Protein AF-A0A963SQ01-F1 (afdb_monomer_lite)

Sequence (219 aa):
MTSIHYRGTNRDKASNQQIFALCQLLWTDDRLHPAFNRVGEKGYFDMDEYIRIHNMVIEYWQATGGDIYLGDLFLSEAIVRKVAADVFPEIDCPQSVSFISKHRPLRHEDGSLMHGMPATVDEVLELIQDLRQMIGVKELCDQAQAAYEAGDREKIEEIIAKENYLAERYRRKKGYMEKMGYSEAFTVLRDLLSGEYKQELNSERLKARIEQGLQFWNY

Structure (mmCIF, N/CA/C/O backbone):
data_AF-A0A963SQ01-F1
#
_entry.id   AF-A0A963SQ01-F1
#
loop_
_atom_site.group_PDB
_atom_site.id
_atom_site.type_symbol
_atom_site.label_atom_id
_atom_site.label_alt_id
_atom_site.label_comp_id
_atom_site.label_asym_id
_atom_site.label_entity_id
_atom_site.label_seq_id
_atom_site.pdbx_PDB_ins_code
_atom_site.Cartn_x
_atom_site.Cartn_y
_atom_site.Cartn_z
_atom_site.occupancy
_atom_site.B_iso_or_equiv
_atom_site.auth_seq_id
_atom_site.auth_comp_id
_atom_site.auth_asym_id
_atom_site.auth_atom_id
_atom_site.pdbx_PDB_model_num
ATOM 1 N N . MET A 1 1 ? 30.823 -26.014 -1.280 1.00 33.91 1 MET A N 1
ATOM 2 C CA . MET A 1 1 ? 31.000 -24.549 -1.326 1.00 33.91 1 MET A CA 1
ATOM 3 C C . MET A 1 1 ? 29.690 -23.924 -0.893 1.00 33.91 1 MET A C 1
ATOM 5 O O . MET A 1 1 ? 28.731 -23.953 -1.647 1.00 33.91 1 MET A O 1
ATOM 9 N N . THR A 1 2 ? 29.609 -23.496 0.361 1.00 32.81 2 THR A N 1
ATOM 10 C CA . THR A 1 2 ? 28.445 -22.804 0.920 1.00 32.81 2 THR A CA 1
ATOM 11 C C . THR A 1 2 ? 28.380 -21.405 0.314 1.00 32.81 2 THR A C 1
ATOM 13 O O . THR A 1 2 ?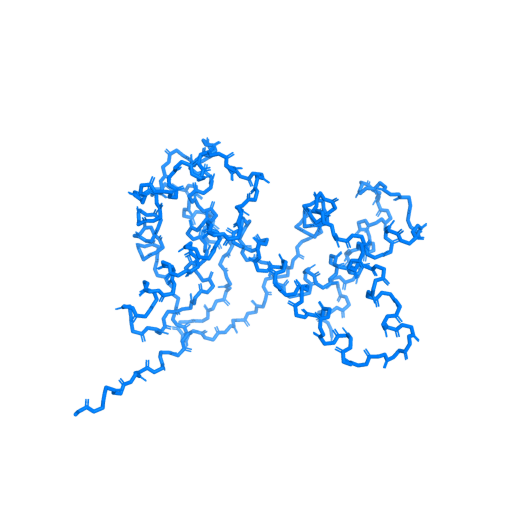 29.309 -20.617 0.482 1.00 32.81 2 THR A O 1
ATOM 16 N N . SER A 1 3 ? 27.317 -21.112 -0.438 1.00 29.67 3 SER A N 1
ATOM 17 C CA . SER A 1 3 ? 27.058 -19.770 -0.954 1.00 29.67 3 SER A CA 1
ATOM 18 C C . SER A 1 3 ? 26.866 -18.827 0.229 1.00 29.67 3 SER A C 1
ATOM 20 O O . SER A 1 3 ? 25.907 -18.966 0.988 1.00 29.67 3 SER A O 1
ATOM 22 N N . ILE A 1 4 ? 27.774 -17.872 0.397 1.00 37.03 4 ILE A N 1
ATOM 23 C CA . ILE A 1 4 ? 27.547 -16.736 1.283 1.00 37.03 4 ILE A CA 1
ATOM 24 C C . ILE A 1 4 ? 26.405 -15.942 0.641 1.00 37.03 4 ILE A C 1
ATOM 26 O O . ILE A 1 4 ? 26.610 -15.254 -0.355 1.00 37.03 4 ILE A O 1
ATOM 30 N N . HIS A 1 5 ? 25.182 -16.097 1.153 1.00 42.06 5 HIS A N 1
ATOM 31 C CA . HIS A 1 5 ? 24.093 -15.176 0.844 1.00 42.06 5 HIS A CA 1
ATOM 32 C C . HIS A 1 5 ? 24.464 -13.830 1.455 1.00 42.06 5 HIS A C 1
ATOM 34 O O . HIS A 1 5 ? 24.341 -13.630 2.665 1.00 42.06 5 HIS A O 1
ATOM 40 N N . TYR A 1 6 ? 24.985 -12.937 0.616 1.00 42.31 6 TYR A N 1
ATOM 41 C CA . TYR A 1 6 ? 25.161 -11.535 0.955 1.00 42.31 6 TYR A CA 1
ATOM 42 C C . TYR A 1 6 ? 23.785 -11.009 1.383 1.00 42.31 6 TYR A C 1
ATOM 44 O O . TYR A 1 6 ? 22.846 -10.988 0.588 1.00 42.31 6 TYR A O 1
ATOM 52 N N . ARG A 1 7 ? 23.617 -10.691 2.671 1.00 49.59 7 ARG A N 1
ATOM 53 C CA . ARG A 1 7 ? 22.417 -10.000 3.147 1.00 49.59 7 ARG A CA 1
ATOM 54 C C . ARG A 1 7 ? 22.596 -8.541 2.762 1.00 49.59 7 ARG A C 1
ATOM 56 O O . ARG A 1 7 ? 23.242 -7.801 3.499 1.00 49.59 7 ARG A O 1
ATOM 63 N N . GLY A 1 8 ? 22.087 -8.180 1.589 1.00 55.53 8 GLY A N 1
ATOM 64 C CA . GLY A 1 8 ? 22.046 -6.795 1.155 1.00 55.53 8 GLY A CA 1
ATOM 65 C C . GLY A 1 8 ? 21.359 -5.920 2.202 1.00 55.53 8 GLY A C 1
ATOM 66 O O . GLY A 1 8 ? 20.492 -6.366 2.963 1.00 55.53 8 GLY A O 1
ATOM 67 N N . THR A 1 9 ? 21.835 -4.691 2.321 1.00 58.62 9 THR A N 1
ATOM 68 C CA . THR A 1 9 ? 21.578 -3.854 3.494 1.00 58.62 9 THR A CA 1
ATOM 69 C C . THR A 1 9 ? 20.251 -3.086 3.436 1.00 58.62 9 THR A C 1
ATOM 71 O O . THR A 1 9 ? 19.899 -2.442 4.425 1.00 58.62 9 THR A O 1
ATOM 74 N N . ASN A 1 10 ? 19.467 -3.203 2.351 1.00 69.56 10 ASN A N 1
ATOM 75 C CA . ASN A 1 10 ? 18.179 -2.510 2.167 1.00 69.56 10 ASN A CA 1
ATOM 76 C C . ASN A 1 10 ? 18.291 -0.980 2.379 1.00 69.56 10 ASN A C 1
ATOM 78 O O . ASN A 1 10 ? 17.433 -0.362 3.019 1.00 69.56 10 ASN A O 1
ATOM 82 N N . ARG A 1 11 ? 19.393 -0.386 1.907 1.00 71.19 11 ARG A N 1
ATOM 83 C CA . ARG A 1 11 ? 19.788 1.011 2.143 1.00 71.19 11 ARG A CA 1
ATOM 84 C C . ARG A 1 11 ? 19.573 1.884 0.919 1.00 71.19 11 ARG A C 1
ATOM 86 O O . ARG A 1 11 ? 19.010 2.969 1.043 1.00 71.19 11 ARG A O 1
ATOM 93 N N . ASP A 1 12 ? 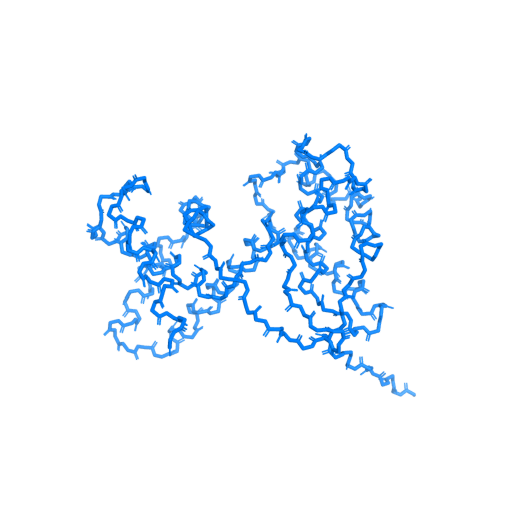20.006 1.417 -0.242 1.00 82.00 12 ASP A N 1
ATOM 94 C CA . ASP A 1 12 ? 20.209 2.273 -1.402 1.00 82.00 12 ASP A CA 1
ATOM 95 C C . ASP A 1 12 ? 18.890 2.623 -2.079 1.00 82.00 12 ASP A C 1
ATOM 97 O O . ASP A 1 12 ? 18.000 1.796 -2.258 1.00 82.00 12 ASP A O 1
ATOM 101 N N . LYS A 1 13 ? 18.750 3.874 -2.500 1.00 85.12 13 LYS A N 1
ATOM 102 C CA . LYS A 1 13 ? 17.575 4.314 -3.250 1.00 85.12 13 LYS A CA 1
ATOM 103 C C . LYS A 1 13 ? 17.508 3.580 -4.593 1.00 85.12 13 LYS A C 1
ATOM 105 O O . LYS A 1 13 ? 18.485 3.594 -5.342 1.00 85.12 13 LYS A O 1
ATOM 110 N N . ALA A 1 14 ? 16.353 3.011 -4.944 1.00 89.06 14 ALA A N 1
ATOM 111 C CA . ALA A 1 14 ? 16.189 2.426 -6.275 1.00 89.06 14 ALA A CA 1
ATOM 112 C C . ALA A 1 14 ? 16.202 3.543 -7.324 1.00 89.06 14 ALA A C 1
ATOM 114 O O . ALA A 1 14 ? 15.528 4.562 -7.152 1.00 89.06 14 ALA A O 1
ATOM 115 N N . SER A 1 15 ? 16.909 3.366 -8.438 1.00 91.44 15 SER A N 1
ATOM 116 C CA . SER A 1 15 ? 16.795 4.278 -9.576 1.00 91.44 15 SER A CA 1
ATOM 117 C C . SER A 1 15 ? 15.419 4.153 -10.238 1.00 91.44 15 SER A C 1
ATOM 119 O O . SER A 1 15 ? 14.739 3.129 -10.124 1.00 91.44 15 SER A O 1
ATOM 121 N N . ASN A 1 16 ? 14.990 5.187 -10.967 1.00 94.56 16 ASN A N 1
ATOM 122 C CA . ASN A 1 16 ? 13.735 5.104 -11.720 1.00 94.56 16 ASN A CA 1
ATOM 123 C C . ASN A 1 16 ? 13.804 3.985 -12.770 1.00 94.56 16 ASN A C 1
ATOM 125 O O . ASN A 1 16 ? 12.834 3.258 -12.943 1.00 94.56 16 ASN A O 1
ATOM 129 N N . GLN A 1 17 ? 14.967 3.777 -13.394 1.00 95.38 17 GLN A N 1
ATOM 130 C CA . GLN A 1 17 ? 15.191 2.696 -14.352 1.00 95.38 17 GLN A CA 1
ATOM 131 C C . GLN A 1 17 ? 15.006 1.316 -13.712 1.00 95.38 17 GLN A C 1
ATOM 133 O O . GLN A 1 17 ? 14.420 0.436 -14.333 1.00 95.38 17 GLN A O 1
ATOM 138 N N . GLN A 1 18 ? 15.453 1.123 -12.466 1.00 94.44 18 GLN A N 1
ATOM 139 C CA . GLN A 1 18 ? 15.237 -0.132 -11.741 1.00 94.44 18 GLN A CA 1
ATOM 140 C C . GLN A 1 18 ? 13.752 -0.366 -11.441 1.00 94.44 18 GLN A C 1
ATOM 142 O O . GLN A 1 18 ? 13.270 -1.486 -11.597 1.00 94.44 18 GLN A O 1
ATOM 147 N N . ILE A 1 19 ? 13.018 0.682 -11.058 1.00 95.62 19 ILE A N 1
ATOM 148 C CA . ILE A 1 19 ? 11.569 0.590 -10.834 1.00 95.62 19 ILE A CA 1
ATOM 149 C C . ILE A 1 19 ? 10.844 0.286 -12.152 1.00 95.62 19 ILE A C 1
ATOM 151 O O . ILE A 1 19 ? 9.988 -0.595 -12.184 1.00 95.62 19 ILE A O 1
ATOM 155 N N . PHE A 1 20 ? 11.193 0.960 -13.250 1.00 97.62 20 PHE A N 1
ATOM 156 C CA . PHE A 1 20 ? 10.570 0.743 -14.559 1.00 97.62 20 PHE A CA 1
ATOM 157 C C . PHE A 1 20 ? 10.888 -0.632 -15.145 1.00 97.62 20 PHE A C 1
ATOM 159 O O . PHE A 1 20 ? 9.997 -1.258 -15.711 1.00 97.62 20 PHE A O 1
ATOM 166 N N . ALA A 1 21 ? 12.104 -1.149 -14.958 1.00 96.75 21 ALA A N 1
ATOM 167 C CA . ALA A 1 21 ? 12.440 -2.519 -15.340 1.00 96.75 21 ALA A CA 1
ATOM 168 C C . ALA A 1 21 ? 11.543 -3.535 -14.616 1.00 96.75 21 ALA A C 1
ATOM 170 O O . ALA A 1 21 ? 10.986 -4.432 -15.246 1.00 96.75 21 ALA A O 1
ATOM 171 N N . LEU A 1 22 ? 11.325 -3.348 -13.312 1.00 96.88 22 LEU A N 1
ATOM 172 C CA . LEU A 1 22 ? 10.409 -4.183 -12.542 1.00 96.88 22 LEU A CA 1
ATOM 173 C C . LEU A 1 22 ? 8.945 -4.009 -12.981 1.00 96.88 22 LEU A C 1
ATOM 175 O O . LEU A 1 22 ? 8.221 -4.996 -13.072 1.00 96.88 22 LEU A O 1
ATOM 179 N N . CYS A 1 23 ? 8.517 -2.792 -13.336 1.00 97.75 23 CYS A N 1
ATOM 180 C CA . CYS A 1 23 ? 7.196 -2.568 -13.935 1.00 97.75 23 CYS A CA 1
ATOM 181 C C . CYS A 1 23 ? 7.026 -3.367 -15.231 1.00 97.75 23 CYS A C 1
ATOM 183 O O . CYS A 1 23 ? 5.993 -3.998 -15.418 1.00 97.75 23 CYS A O 1
ATOM 185 N N . GLN A 1 24 ? 8.036 -3.374 -16.106 1.00 97.75 24 GLN A N 1
ATOM 186 C CA . GLN A 1 24 ? 7.995 -4.142 -17.352 1.00 97.75 24 GLN A CA 1
ATOM 187 C C . GLN A 1 24 ? 7.939 -5.648 -17.086 1.00 97.75 24 GLN A C 1
ATOM 189 O O . GLN A 1 24 ? 7.172 -6.348 -17.742 1.00 97.75 24 GLN A O 1
ATOM 194 N N . LEU A 1 25 ? 8.681 -6.148 -16.092 1.00 96.94 25 LEU A N 1
ATOM 195 C CA . LEU A 1 25 ? 8.602 -7.554 -15.680 1.00 96.94 25 LEU A CA 1
ATOM 196 C C . LEU A 1 25 ? 7.191 -7.927 -15.213 1.00 96.94 25 LEU A C 1
ATOM 198 O O . LEU A 1 25 ? 6.645 -8.928 -15.661 1.00 96.94 25 LEU A O 1
ATOM 202 N N . LEU A 1 26 ? 6.581 -7.109 -14.352 1.00 97.00 26 LEU A N 1
ATOM 203 C CA . LEU A 1 26 ? 5.211 -7.327 -13.876 1.00 97.00 26 LEU A CA 1
ATOM 204 C C . LEU A 1 26 ? 4.177 -7.222 -15.009 1.00 97.00 26 LEU A C 1
ATOM 206 O O . LEU A 1 26 ? 3.221 -7.993 -15.043 1.00 97.00 26 LEU A O 1
ATOM 210 N N . TRP A 1 27 ? 4.359 -6.269 -15.925 1.00 96.50 27 TRP A N 1
ATOM 211 C CA . TRP A 1 27 ? 3.414 -5.973 -17.001 1.00 96.50 27 TRP A CA 1
ATOM 212 C C . TRP A 1 27 ? 3.444 -6.983 -18.144 1.00 96.50 27 TRP A C 1
ATOM 214 O O . TRP A 1 27 ? 2.419 -7.202 -18.782 1.00 96.50 27 TRP A O 1
ATOM 224 N N . THR A 1 28 ? 4.601 -7.584 -18.413 1.00 95.88 28 THR A N 1
ATOM 225 C CA . THR A 1 28 ? 4.776 -8.585 -19.479 1.00 95.88 28 THR A CA 1
ATOM 226 C C . THR A 1 28 ? 4.575 -10.016 -18.996 1.00 95.88 28 THR A C 1
ATOM 228 O O . THR A 1 28 ? 4.652 -10.950 -19.788 1.00 95.88 28 THR A O 1
ATOM 231 N N . ASP A 1 29 ? 4.297 -10.207 -17.708 1.00 97.25 29 ASP A N 1
ATOM 232 C CA . ASP A 1 29 ? 3.998 -11.519 -17.169 1.00 97.25 29 ASP A CA 1
ATOM 233 C C . ASP A 1 29 ? 2.596 -11.997 -17.592 1.00 97.25 29 ASP A C 1
ATOM 235 O O . ASP A 1 29 ? 1.581 -11.382 -17.257 1.00 97.25 29 ASP A O 1
ATOM 239 N N . ASP A 1 30 ? 2.539 -13.151 -18.260 1.00 95.31 30 ASP A N 1
ATOM 240 C CA . ASP A 1 30 ? 1.320 -13.701 -18.867 1.00 95.31 30 ASP A CA 1
ATOM 241 C C . ASP A 1 30 ? 0.140 -13.901 -17.904 1.00 95.31 30 ASP A C 1
ATOM 243 O O . ASP A 1 30 ? -1.012 -13.852 -18.340 1.00 95.31 30 ASP A O 1
ATOM 247 N N . ARG A 1 31 ? 0.380 -14.146 -16.604 1.00 93.75 31 ARG A N 1
ATOM 248 C CA . ARG A 1 31 ? -0.729 -14.304 -15.636 1.00 93.75 31 ARG A CA 1
ATOM 249 C C . ARG A 1 31 ? -1.008 -13.038 -14.842 1.00 93.75 31 ARG A C 1
ATOM 251 O O . ARG A 1 31 ? -2.145 -12.851 -14.421 1.00 93.75 31 ARG A O 1
ATOM 258 N N . LEU A 1 32 ? -0.012 -12.177 -14.630 1.00 96.31 32 LEU A N 1
ATOM 259 C CA . LEU A 1 32 ? -0.241 -10.915 -13.929 1.00 96.31 32 LEU A CA 1
ATOM 260 C C . LEU A 1 32 ? -0.854 -9.860 -14.841 1.00 96.31 32 LEU A C 1
ATOM 262 O O . LEU A 1 32 ? -1.682 -9.091 -14.370 1.00 96.31 32 LEU A O 1
ATOM 266 N N . HIS A 1 33 ? -0.518 -9.835 -16.130 1.00 95.81 33 HIS A N 1
ATOM 267 C CA . HIS A 1 33 ? -1.054 -8.840 -17.056 1.00 95.81 33 HIS A CA 1
ATOM 268 C C . HIS A 1 33 ? -2.599 -8.825 -17.085 1.00 95.81 33 HIS A C 1
ATOM 270 O O . HIS A 1 33 ? -3.191 -7.767 -16.847 1.00 95.81 33 HIS A O 1
ATOM 276 N N . PRO A 1 34 ? -3.301 -9.970 -17.247 1.00 96.19 34 PRO A N 1
ATOM 277 C CA . PRO A 1 34 ? -4.759 -10.002 -17.128 1.00 96.19 34 PRO A CA 1
ATOM 278 C C . PRO A 1 34 ? -5.257 -9.610 -15.732 1.00 96.19 34 PRO A C 1
ATOM 280 O O . PRO A 1 34 ? -6.302 -8.971 -15.613 1.00 96.19 34 PRO A O 1
ATOM 283 N N . ALA A 1 35 ? -4.520 -9.968 -14.675 1.00 96.38 35 ALA A N 1
ATOM 284 C CA . ALA A 1 35 ? -4.873 -9.620 -13.303 1.00 96.38 35 ALA A CA 1
ATOM 285 C C . ALA A 1 35 ? -4.826 -8.102 -13.078 1.00 96.38 35 ALA A C 1
ATOM 287 O O . ALA A 1 35 ? -5.779 -7.543 -12.539 1.00 96.38 35 ALA A O 1
ATOM 288 N N . PHE A 1 36 ? -3.772 -7.422 -13.542 1.00 96.56 36 PHE A N 1
ATOM 289 C CA . PHE A 1 36 ? -3.646 -5.964 -13.488 1.00 96.56 36 PHE A CA 1
ATOM 290 C C . PHE A 1 36 ? -4.797 -5.277 -14.226 1.00 96.56 36 PHE A C 1
ATOM 292 O O . PHE A 1 36 ? -5.427 -4.393 -13.649 1.00 96.56 36 PHE A O 1
ATOM 299 N N . ASN A 1 37 ? -5.137 -5.730 -15.437 1.00 96.06 37 ASN A N 1
ATOM 300 C CA . ASN A 1 37 ? -6.275 -5.194 -16.195 1.00 96.06 37 ASN A CA 1
ATOM 301 C C . ASN A 1 37 ? -7.621 -5.440 -15.492 1.00 96.06 37 ASN A C 1
ATOM 303 O O . ASN A 1 37 ? -8.517 -4.602 -15.546 1.00 96.06 37 ASN A O 1
ATOM 307 N N . ARG A 1 38 ? -7.773 -6.576 -14.799 1.00 94.81 38 ARG A N 1
ATOM 308 C CA . ARG A 1 38 ? -8.990 -6.904 -14.043 1.00 94.81 38 ARG A CA 1
ATOM 309 C C . ARG A 1 38 ? -9.154 -6.038 -12.797 1.00 94.81 38 ARG A C 1
ATOM 311 O O . ARG A 1 38 ? -10.264 -5.594 -12.510 1.00 94.81 38 ARG A O 1
ATOM 318 N N . VAL A 1 39 ? -8.093 -5.860 -12.009 1.00 90.69 39 VAL A N 1
ATOM 319 C CA . VAL A 1 39 ? -8.183 -5.127 -10.735 1.00 90.69 39 VAL A CA 1
ATOM 320 C C . VAL A 1 39 ? -8.080 -3.614 -10.929 1.00 90.69 39 VAL A C 1
ATOM 322 O O . VAL A 1 39 ? -8.700 -2.862 -10.175 1.00 90.69 39 VAL A O 1
ATOM 325 N N . GLY A 1 40 ? -7.315 -3.157 -11.923 1.00 89.56 40 GLY A N 1
ATOM 326 C CA . GLY A 1 40 ? -7.016 -1.747 -12.157 1.00 89.56 40 GLY A CA 1
ATOM 327 C C . GLY A 1 40 ? -6.493 -1.030 -10.905 1.00 89.56 40 GLY A C 1
ATOM 328 O O . GLY A 1 40 ? -5.824 -1.606 -10.040 1.00 89.56 40 GLY A O 1
ATOM 329 N N . GLU A 1 41 ? -6.841 0.251 -10.772 1.00 87.00 41 GLU A N 1
ATOM 330 C CA . GLU A 1 41 ? -6.438 1.062 -9.619 1.00 87.00 41 GLU A CA 1
ATOM 331 C C . GLU A 1 41 ? -7.221 0.720 -8.340 1.00 87.00 41 GLU A C 1
ATOM 333 O O . GLU A 1 41 ? -6.702 0.879 -7.236 1.00 87.00 41 GLU A O 1
ATOM 338 N N . LYS A 1 42 ? -8.476 0.273 -8.463 1.00 84.25 42 LYS A N 1
ATOM 339 C CA . LYS A 1 42 ? -9.405 0.174 -7.322 1.00 84.25 42 LYS A CA 1
ATOM 340 C C . LYS A 1 42 ? -9.500 -1.225 -6.721 1.00 84.25 42 LYS A C 1
ATOM 342 O O . LYS A 1 42 ? -9.729 -1.339 -5.520 1.00 84.25 42 LYS A O 1
ATOM 347 N N . GLY A 1 43 ? -9.331 -2.265 -7.529 1.00 85.69 43 GLY A N 1
ATOM 348 C CA . GLY A 1 43 ? -9.488 -3.653 -7.117 1.00 85.69 43 GLY A CA 1
ATOM 349 C C . GLY A 1 43 ? -8.298 -4.202 -6.331 1.00 85.69 43 GLY A C 1
ATOM 350 O O . GLY A 1 43 ? -7.193 -3.651 -6.323 1.00 85.69 43 GLY A O 1
ATOM 351 N N . TYR A 1 44 ? -8.529 -5.350 -5.700 1.00 86.25 44 TYR A N 1
ATOM 352 C CA . TYR A 1 44 ? -7.505 -6.111 -4.995 1.00 86.25 44 TYR A CA 1
ATOM 353 C C . TYR A 1 44 ? -7.202 -7.405 -5.737 1.00 86.25 44 TYR A C 1
ATOM 355 O O . TYR A 1 44 ? -8.098 -8.054 -6.278 1.00 86.25 44 TYR A O 1
ATOM 363 N N . PHE A 1 45 ? -5.924 -7.770 -5.717 1.00 89.44 45 PHE A N 1
ATOM 364 C CA . PHE A 1 45 ? -5.480 -9.093 -6.117 1.00 89.44 45 PHE A CA 1
ATOM 365 C C . PHE A 1 45 ? -6.021 -10.141 -5.149 1.00 89.44 45 PHE A C 1
ATOM 367 O O . PHE A 1 45 ? -6.192 -9.860 -3.951 1.00 89.44 45 PHE A O 1
ATOM 374 N N . ASP A 1 46 ? -6.254 -11.344 -5.657 1.00 88.69 46 ASP A N 1
ATOM 375 C CA . ASP A 1 46 ? -6.372 -12.503 -4.785 1.00 88.69 46 ASP A CA 1
ATOM 376 C C . ASP A 1 46 ? -5.011 -12.831 -4.136 1.00 88.69 46 ASP A C 1
ATOM 378 O O . ASP A 1 46 ? -4.009 -12.128 -4.324 1.00 88.69 46 ASP A O 1
ATOM 382 N N . MET A 1 47 ? -4.990 -13.847 -3.273 1.00 85.81 47 MET A N 1
ATOM 383 C CA . MET A 1 47 ? -3.781 -14.177 -2.522 1.00 85.81 47 MET A CA 1
ATOM 384 C C . MET A 1 47 ? -2.674 -14.731 -3.428 1.00 85.81 47 MET A C 1
ATOM 386 O O . MET A 1 47 ? -1.509 -14.399 -3.216 1.00 85.81 47 MET A O 1
ATOM 390 N N . ASP A 1 48 ? -3.020 -15.515 -4.449 1.00 91.38 48 ASP A N 1
ATOM 391 C CA . ASP A 1 48 ? -2.044 -16.149 -5.338 1.00 91.38 48 ASP A CA 1
ATOM 392 C C . ASP A 1 48 ? -1.373 -15.105 -6.237 1.00 91.38 48 ASP A C 1
ATOM 394 O O . ASP A 1 48 ? -0.147 -15.079 -6.374 1.00 91.38 48 ASP A O 1
ATOM 398 N N . GLU A 1 49 ? -2.161 -14.183 -6.789 1.00 94.00 49 GLU A N 1
ATOM 399 C CA . GLU A 1 49 ? -1.687 -13.023 -7.543 1.00 94.00 49 GLU A CA 1
ATOM 400 C C . GLU A 1 49 ? -0.798 -12.118 -6.676 1.00 94.00 49 GLU A C 1
ATOM 402 O O . GLU A 1 49 ? 0.292 -11.724 -7.097 1.00 94.00 49 GLU A O 1
ATOM 407 N N . TYR A 1 50 ? -1.221 -11.833 -5.439 1.00 90.00 50 TYR A N 1
ATOM 408 C CA . TYR A 1 50 ? -0.444 -11.024 -4.498 1.00 90.00 50 TYR A CA 1
ATOM 409 C C . TYR A 1 50 ? 0.905 -11.671 -4.154 1.00 90.00 50 TYR A C 1
ATOM 411 O O . TYR A 1 50 ? 1.939 -10.997 -4.184 1.00 90.00 50 TYR A O 1
ATOM 419 N N . ILE A 1 51 ? 0.912 -12.973 -3.848 1.00 90.88 51 ILE A N 1
ATOM 420 C CA . ILE A 1 51 ? 2.136 -13.732 -3.559 1.00 90.88 51 ILE A CA 1
ATOM 421 C C . ILE A 1 51 ? 3.051 -13.730 -4.780 1.00 90.88 51 ILE A C 1
ATOM 423 O O . ILE A 1 51 ? 4.261 -13.559 -4.645 1.00 90.88 51 ILE A O 1
ATOM 427 N N . ARG A 1 52 ? 2.492 -13.864 -5.982 1.00 94.88 52 ARG A N 1
ATOM 428 C CA . ARG A 1 52 ? 3.281 -13.871 -7.210 1.00 94.88 52 ARG A CA 1
ATOM 429 C C . ARG A 1 52 ? 3.966 -12.537 -7.476 1.00 94.88 52 ARG A C 1
ATOM 431 O O . ARG A 1 52 ? 5.166 -12.531 -7.740 1.00 94.88 52 ARG A O 1
ATOM 438 N N . ILE A 1 53 ? 3.244 -11.424 -7.334 1.00 94.25 53 ILE A N 1
ATOM 439 C CA . ILE A 1 53 ? 3.840 -10.083 -7.412 1.00 94.25 53 ILE A CA 1
ATOM 440 C C . ILE A 1 53 ? 4.935 -9.949 -6.355 1.00 94.25 53 ILE A C 1
ATOM 442 O O . ILE A 1 53 ? 6.052 -9.556 -6.676 1.00 94.25 53 ILE A O 1
ATOM 446 N N . HIS A 1 54 ? 4.643 -10.324 -5.104 1.00 92.69 54 HIS A N 1
ATOM 447 C CA . HIS A 1 54 ? 5.616 -10.272 -4.016 1.00 92.69 54 HIS A CA 1
ATOM 448 C C . HIS A 1 54 ? 6.905 -11.024 -4.373 1.00 92.69 54 HIS A C 1
ATOM 450 O O . HIS A 1 54 ? 7.985 -10.450 -4.261 1.00 92.69 54 HIS A O 1
ATOM 456 N N . ASN A 1 55 ? 6.797 -12.265 -4.845 1.00 94.38 55 ASN A N 1
ATOM 457 C CA . ASN A 1 55 ? 7.952 -13.087 -5.195 1.00 94.38 55 ASN A CA 1
ATOM 458 C C . ASN A 1 55 ? 8.766 -12.469 -6.331 1.00 94.38 55 ASN A C 1
ATOM 460 O O . ASN A 1 55 ? 9.978 -12.376 -6.197 1.00 94.38 55 ASN A O 1
ATOM 464 N N . MET A 1 56 ? 8.123 -11.948 -7.381 1.00 96.38 56 MET A N 1
ATOM 465 C CA . MET A 1 56 ? 8.839 -11.270 -8.469 1.00 96.38 56 MET A CA 1
ATOM 466 C C . MET A 1 56 ? 9.629 -10.052 -7.976 1.00 96.38 56 MET A C 1
ATOM 468 O O . MET A 1 56 ? 10.773 -9.853 -8.384 1.00 96.38 56 MET A O 1
ATOM 472 N N . VAL A 1 57 ? 9.057 -9.252 -7.068 1.00 93.62 57 VAL A N 1
ATOM 473 C CA . VAL A 1 57 ? 9.772 -8.110 -6.474 1.00 93.62 57 VAL A CA 1
ATOM 474 C C . VAL A 1 57 ? 10.956 -8.580 -5.622 1.00 93.62 57 VAL A C 1
ATOM 476 O O . VAL A 1 57 ? 12.039 -8.003 -5.716 1.00 93.62 57 VAL A O 1
ATOM 479 N N . ILE A 1 58 ? 10.778 -9.625 -4.808 1.00 92.88 58 ILE A N 1
ATOM 480 C CA . ILE A 1 58 ? 11.843 -10.171 -3.953 1.00 92.88 58 ILE A CA 1
ATOM 481 C C . ILE A 1 58 ? 12.963 -10.801 -4.784 1.00 92.88 58 ILE A C 1
ATOM 483 O O . ILE A 1 58 ? 14.133 -10.561 -4.499 1.00 92.88 58 ILE A O 1
ATOM 487 N N . GLU A 1 59 ? 12.629 -11.569 -5.818 1.00 94.56 59 GLU A N 1
ATOM 488 C CA . GLU A 1 59 ? 13.596 -12.182 -6.731 1.00 94.56 59 GLU A CA 1
ATOM 489 C C . GLU A 1 59 ? 14.399 -11.110 -7.472 1.00 94.56 59 GLU A C 1
ATOM 491 O O . GLU A 1 59 ? 15.628 -11.183 -7.522 1.00 94.56 59 GLU A O 1
ATOM 496 N N . TYR A 1 60 ? 13.728 -10.063 -7.965 1.00 94.38 60 TYR A N 1
ATOM 497 C CA . TYR A 1 60 ? 14.396 -8.910 -8.563 1.00 94.38 60 TYR A CA 1
ATOM 498 C C . TYR A 1 60 ? 15.334 -8.224 -7.560 1.00 94.38 60 TYR A C 1
ATOM 500 O O . TYR A 1 60 ? 16.498 -7.967 -7.862 1.00 94.38 60 TYR A O 1
ATOM 508 N N . TRP A 1 61 ? 14.863 -7.977 -6.337 1.00 92.62 61 TRP A N 1
ATOM 509 C CA . TRP A 1 61 ? 15.665 -7.369 -5.278 1.00 92.62 61 TRP A CA 1
ATOM 510 C C . TRP A 1 61 ? 16.915 -8.199 -4.948 1.00 92.62 61 TRP A C 1
ATOM 512 O O . TRP A 1 61 ? 18.024 -7.660 -4.913 1.00 92.62 61 TRP A O 1
ATOM 522 N N . GLN A 1 62 ? 16.772 -9.517 -4.799 1.00 91.12 62 GLN A N 1
ATOM 523 C CA . GLN A 1 62 ? 17.891 -10.433 -4.565 1.00 91.12 62 GLN A CA 1
ATOM 524 C C . GLN A 1 62 ? 18.883 -10.436 -5.736 1.00 91.12 62 GLN A C 1
ATOM 526 O O . GLN A 1 62 ? 20.093 -10.409 -5.508 1.00 91.12 62 GLN A O 1
ATOM 531 N N . ALA A 1 63 ? 18.394 -10.401 -6.980 1.00 90.31 63 ALA A N 1
ATOM 532 C CA . ALA A 1 63 ? 19.239 -10.338 -8.173 1.00 90.31 63 ALA A CA 1
ATOM 533 C C . ALA A 1 63 ? 20.068 -9.042 -8.257 1.00 90.31 63 ALA A C 1
ATOM 535 O O . ALA A 1 63 ? 21.150 -9.044 -8.840 1.00 90.31 63 ALA A O 1
ATOM 536 N N . THR A 1 64 ? 19.602 -7.953 -7.637 1.00 84.50 64 THR A N 1
ATOM 537 C CA . THR A 1 64 ? 20.348 -6.683 -7.540 1.00 84.50 64 THR A CA 1
ATOM 538 C C . THR A 1 64 ? 21.339 -6.624 -6.369 1.00 84.50 64 THR A C 1
ATOM 540 O O . THR A 1 64 ? 21.916 -5.572 -6.113 1.00 84.50 64 THR A O 1
ATOM 543 N N . GLY A 1 65 ? 21.542 -7.730 -5.644 1.00 83.12 65 GLY A N 1
ATOM 544 C CA . GLY A 1 65 ? 22.432 -7.804 -4.476 1.00 83.12 65 GLY A CA 1
ATOM 545 C C . GLY A 1 65 ? 21.753 -7.484 -3.139 1.00 83.12 65 GLY A C 1
ATOM 546 O O . GLY A 1 65 ? 22.367 -7.644 -2.088 1.00 83.12 65 GLY A O 1
ATOM 547 N N . GLY A 1 66 ? 20.477 -7.086 -3.157 1.00 83.06 66 GLY A N 1
ATOM 548 C CA . GLY A 1 66 ? 19.672 -6.805 -1.964 1.00 83.06 66 GLY A CA 1
ATOM 549 C C . GLY A 1 66 ? 19.996 -5.483 -1.256 1.00 83.06 66 GLY A C 1
ATOM 550 O O . GLY A 1 66 ? 19.497 -5.220 -0.162 1.00 83.06 66 GLY A O 1
ATOM 551 N N . ASP A 1 67 ? 20.855 -4.645 -1.829 1.00 84.31 67 ASP A N 1
ATOM 552 C CA . ASP A 1 67 ? 21.222 -3.369 -1.208 1.00 84.31 67 ASP A CA 1
ATOM 553 C C . ASP A 1 67 ? 20.164 -2.288 -1.423 1.00 84.31 67 ASP A C 1
ATOM 555 O O . ASP A 1 67 ? 20.034 -1.393 -0.593 1.00 84.31 67 ASP A O 1
ATOM 559 N N . ILE A 1 68 ? 19.343 -2.417 -2.468 1.00 86.62 68 ILE A N 1
ATOM 560 C CA . ILE A 1 68 ? 18.264 -1.479 -2.787 1.00 86.62 68 ILE A CA 1
ATOM 561 C C . ILE A 1 68 ? 17.184 -1.502 -1.703 1.00 86.62 68 ILE A C 1
ATOM 563 O O . ILE A 1 68 ? 16.823 -2.558 -1.189 1.00 86.62 68 ILE A O 1
ATOM 567 N N . TYR A 1 69 ? 16.603 -0.348 -1.396 1.00 85.00 69 TYR A N 1
ATOM 568 C CA . TYR A 1 69 ? 15.459 -0.240 -0.518 1.00 85.00 69 TYR A CA 1
ATOM 569 C C . TYR A 1 69 ? 14.215 -0.867 -1.163 1.00 85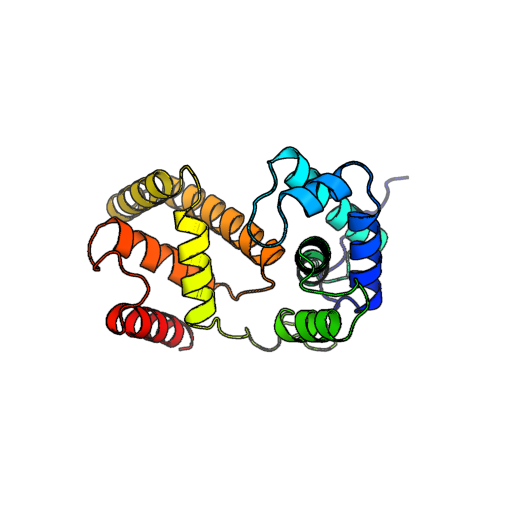.00 69 TYR A C 1
ATOM 571 O O . TYR A 1 69 ? 13.647 -0.347 -2.123 1.00 85.00 69 TYR A O 1
ATOM 579 N N . LEU A 1 70 ? 13.756 -1.979 -0.598 1.00 85.69 70 LEU A N 1
ATOM 580 C CA . LEU A 1 70 ? 12.647 -2.782 -1.104 1.00 85.69 70 LEU A CA 1
ATOM 581 C C . LEU A 1 70 ? 11.329 -1.993 -1.205 1.00 85.69 70 LEU A C 1
ATOM 583 O O . LEU A 1 70 ? 10.527 -2.239 -2.104 1.00 85.69 70 LEU A O 1
ATOM 587 N N . GLY A 1 71 ? 11.122 -1.004 -0.328 1.00 81.94 71 GLY A N 1
ATOM 588 C CA . GLY A 1 71 ? 9.942 -0.136 -0.375 1.00 81.94 71 GLY A CA 1
ATOM 589 C C . GLY A 1 71 ? 9.848 0.699 -1.656 1.00 81.94 71 GLY A C 1
ATOM 590 O O . GLY A 1 71 ? 8.742 0.934 -2.136 1.00 81.94 71 GLY A O 1
ATOM 591 N N . ASP A 1 72 ? 10.982 1.076 -2.257 1.00 88.00 72 ASP A N 1
ATOM 592 C CA . ASP A 1 72 ? 10.988 1.765 -3.552 1.00 88.00 72 ASP A CA 1
ATOM 593 C C . ASP A 1 72 ? 10.531 0.827 -4.673 1.00 88.00 72 ASP A C 1
ATOM 595 O O . ASP A 1 72 ? 9.787 1.230 -5.565 1.00 88.00 72 ASP A O 1
ATOM 599 N N . LEU A 1 73 ? 10.953 -0.439 -4.621 1.00 91.00 73 LEU A N 1
ATOM 600 C CA . LEU A 1 73 ? 10.596 -1.435 -5.629 1.00 91.00 73 LEU A CA 1
ATOM 601 C C . LEU A 1 73 ? 9.103 -1.771 -5.591 1.00 91.00 73 LEU A C 1
ATOM 603 O O . LEU A 1 73 ? 8.513 -2.016 -6.641 1.00 91.00 73 LEU A O 1
ATOM 607 N N . PHE A 1 74 ? 8.458 -1.703 -4.424 1.00 89.75 74 PHE A N 1
ATOM 608 C CA . PHE A 1 74 ? 7.007 -1.882 -4.313 1.00 89.75 74 PHE A CA 1
ATOM 609 C C . PHE A 1 74 ? 6.181 -0.788 -5.005 1.00 89.75 74 PHE A C 1
ATOM 611 O O . PHE A 1 74 ? 5.008 -1.024 -5.291 1.00 89.75 74 PHE A O 1
ATOM 618 N N . LEU A 1 75 ? 6.775 0.358 -5.364 1.00 92.06 75 LEU A N 1
ATOM 619 C CA . LEU A 1 75 ? 6.102 1.363 -6.197 1.00 92.06 75 LEU A CA 1
ATOM 620 C C . LEU A 1 75 ? 5.806 0.847 -7.611 1.00 92.06 75 LEU A C 1
ATOM 622 O O . LEU A 1 75 ? 4.904 1.370 -8.265 1.00 92.06 75 LEU A O 1
ATOM 626 N N . SER A 1 76 ? 6.525 -0.181 -8.073 1.00 95.19 76 SER A N 1
ATOM 627 C CA . SER A 1 76 ? 6.287 -0.786 -9.386 1.00 95.19 76 SER A CA 1
ATOM 628 C C . SER A 1 76 ? 4.856 -1.311 -9.537 1.00 95.19 76 SER A C 1
ATOM 630 O O . SER A 1 76 ? 4.227 -1.064 -10.562 1.00 95.19 76 SER A O 1
ATOM 632 N N . GLU A 1 77 ? 4.294 -1.944 -8.500 1.00 94.56 77 GLU A N 1
ATOM 633 C CA . GLU A 1 77 ? 2.914 -2.446 -8.528 1.00 94.56 77 GLU A CA 1
ATOM 634 C C . GLU A 1 77 ? 1.910 -1.298 -8.724 1.00 94.56 77 GLU A C 1
ATOM 636 O O . GLU A 1 77 ? 1.015 -1.391 -9.567 1.00 94.56 77 GLU A O 1
ATOM 641 N N . ALA A 1 78 ? 2.081 -0.189 -7.999 1.00 93.50 78 ALA A N 1
ATOM 642 C CA . ALA A 1 78 ? 1.207 0.978 -8.098 1.00 93.50 78 ALA A CA 1
ATOM 643 C C . ALA A 1 78 ? 1.254 1.622 -9.493 1.00 93.50 78 ALA A C 1
ATOM 645 O O . ALA A 1 78 ? 0.218 2.017 -10.028 1.00 93.50 78 ALA A O 1
ATOM 646 N N . ILE A 1 79 ? 2.442 1.705 -10.099 1.00 95.81 79 ILE A N 1
ATOM 647 C CA . ILE A 1 79 ? 2.616 2.250 -11.452 1.00 95.81 79 ILE A CA 1
ATOM 648 C C . ILE A 1 79 ? 1.914 1.358 -12.476 1.00 95.81 79 ILE A C 1
ATOM 650 O O . ILE A 1 79 ? 1.126 1.859 -13.276 1.00 95.81 79 ILE A O 1
ATOM 654 N N . VAL A 1 80 ? 2.123 0.039 -12.418 1.00 96.88 80 VAL A N 1
ATOM 655 C CA . VAL A 1 80 ? 1.488 -0.901 -13.355 1.00 96.88 80 VAL A CA 1
ATOM 656 C C . VAL A 1 80 ? -0.037 -0.878 -13.216 1.00 96.88 80 VAL A C 1
ATOM 658 O O . VAL A 1 80 ? -0.737 -0.862 -14.224 1.00 96.88 80 VAL A O 1
ATOM 661 N N . ARG A 1 81 ? -0.576 -0.764 -11.994 1.00 95.38 81 ARG A N 1
ATOM 662 C CA . ARG A 1 81 ? -2.023 -0.568 -11.768 1.00 95.38 81 ARG A CA 1
ATOM 663 C C . ARG A 1 81 ? -2.567 0.693 -12.438 1.00 95.38 81 ARG A C 1
ATOM 665 O O . ARG A 1 81 ? -3.687 0.674 -12.937 1.00 95.38 81 ARG A O 1
ATOM 672 N N . LYS A 1 82 ? -1.803 1.789 -12.430 1.00 95.25 82 LYS A N 1
ATOM 673 C CA . LYS A 1 82 ? -2.204 3.056 -13.060 1.00 95.25 82 LYS A CA 1
ATOM 674 C C . LYS A 1 82 ? -2.141 2.993 -14.580 1.00 95.25 82 LYS A C 1
ATOM 676 O O . LYS A 1 82 ? -3.008 3.571 -15.223 1.00 95.25 82 LYS A O 1
ATOM 681 N N . VAL A 1 83 ? -1.177 2.264 -15.141 1.00 96.06 83 VAL A N 1
ATOM 682 C CA . VAL A 1 83 ? -1.132 1.969 -16.582 1.00 96.06 83 VAL A CA 1
ATOM 683 C C . VAL A 1 83 ? -2.321 1.094 -16.985 1.00 96.06 83 VAL A C 1
ATOM 685 O O . VAL A 1 83 ? -3.050 1.443 -17.900 1.00 96.06 83 VAL A O 1
ATOM 688 N N . ALA A 1 84 ? -2.594 0.020 -16.239 1.00 95.81 84 ALA A N 1
ATOM 689 C CA . ALA A 1 84 ? -3.724 -0.880 -16.490 1.00 95.81 84 ALA A CA 1
ATOM 690 C C . ALA A 1 84 ? -5.105 -0.203 -16.386 1.00 95.81 84 ALA A C 1
ATOM 692 O O . ALA A 1 84 ? -6.093 -0.717 -16.899 1.00 95.81 84 ALA A O 1
ATOM 693 N N . ALA A 1 85 ? -5.182 0.924 -15.675 1.00 94.81 85 ALA A N 1
ATOM 694 C CA . ALA A 1 85 ? -6.393 1.718 -15.496 1.00 94.81 85 ALA A CA 1
ATOM 695 C C . ALA A 1 85 ? -6.452 2.955 -16.413 1.00 94.8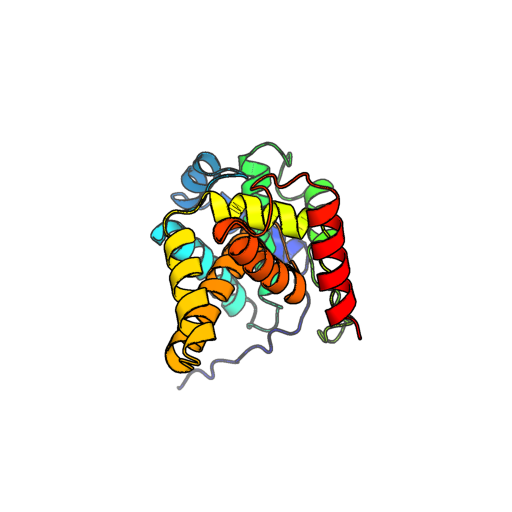1 85 ALA A C 1
ATOM 697 O O . ALA A 1 85 ? -7.270 3.839 -16.159 1.00 94.81 85 ALA A O 1
ATOM 698 N N . ASP A 1 86 ? -5.565 3.056 -17.411 1.00 94.50 86 ASP A N 1
ATOM 699 C CA . ASP A 1 86 ? -5.436 4.195 -18.334 1.00 94.50 86 ASP A CA 1
ATOM 700 C C . ASP A 1 86 ? -5.221 5.558 -17.635 1.00 94.50 86 ASP A C 1
ATOM 702 O O . ASP A 1 86 ? -5.473 6.624 -18.198 1.00 94.50 86 ASP A O 1
ATOM 706 N N . VAL A 1 87 ? -4.740 5.546 -16.386 1.00 94.81 87 VAL A N 1
ATOM 707 C CA . VAL A 1 87 ? -4.393 6.757 -15.622 1.00 94.81 87 VAL A CA 1
ATOM 708 C C . VAL A 1 87 ? -3.028 7.277 -16.063 1.00 94.81 87 VAL A C 1
ATOM 710 O O . VAL A 1 87 ? -2.824 8.488 -16.175 1.00 94.81 87 VAL A O 1
ATOM 713 N N . PHE A 1 88 ? -2.084 6.363 -16.301 1.00 96.06 88 PHE A N 1
ATOM 714 C CA . PHE A 1 88 ? -0.786 6.665 -16.898 1.00 96.06 88 PHE A CA 1
ATOM 715 C C . PHE A 1 88 ? -0.757 6.155 -18.339 1.00 96.06 88 PHE A C 1
ATOM 717 O O . PHE A 1 88 ? -1.163 5.018 -18.566 1.00 96.06 88 PHE A O 1
ATOM 724 N N . PRO A 1 89 ? -0.259 6.953 -19.304 1.00 95.00 89 PRO A N 1
ATOM 725 C CA . PRO A 1 89 ? -0.235 6.546 -20.708 1.00 95.00 89 PRO A CA 1
ATOM 726 C C . PRO A 1 89 ? 0.695 5.351 -20.961 1.00 95.00 89 PRO A C 1
ATOM 728 O O . PRO A 1 89 ? 0.426 4.533 -21.832 1.00 95.00 89 PRO A O 1
ATOM 731 N N . GLU A 1 90 ? 1.787 5.250 -20.203 1.00 96.50 90 GLU A N 1
ATOM 732 C CA . GLU A 1 90 ? 2.754 4.155 -20.257 1.00 96.50 90 GLU A CA 1
ATOM 733 C C . GLU A 1 90 ? 3.590 4.117 -18.968 1.00 96.50 90 GLU A C 1
ATOM 735 O O . GLU A 1 90 ? 3.484 5.000 -18.112 1.00 96.50 90 GLU A O 1
ATOM 740 N N . ILE A 1 91 ? 4.428 3.088 -18.814 1.00 96.94 91 ILE A N 1
ATOM 741 C CA . ILE A 1 91 ? 5.275 2.911 -17.625 1.00 96.94 91 ILE A CA 1
ATOM 742 C C . ILE A 1 91 ? 6.277 4.063 -17.482 1.00 96.94 91 ILE A C 1
ATOM 744 O O . ILE A 1 91 ? 6.340 4.680 -16.418 1.00 96.94 91 ILE A O 1
ATOM 748 N N . ASP A 1 92 ? 7.046 4.358 -18.531 1.00 96.56 92 ASP A N 1
ATOM 749 C CA . ASP A 1 92 ? 8.073 5.404 -18.518 1.00 96.56 92 ASP A CA 1
ATOM 750 C C . ASP A 1 92 ? 7.495 6.713 -19.063 1.00 96.56 92 ASP A C 1
ATOM 752 O O . ASP A 1 92 ? 7.640 7.055 -20.233 1.00 96.56 92 ASP A O 1
ATOM 756 N N . CYS A 1 93 ? 6.770 7.425 -18.202 1.00 96.75 93 CYS A N 1
ATOM 757 C CA . CYS A 1 93 ? 6.172 8.711 -18.532 1.00 96.75 93 CYS A CA 1
ATOM 758 C C . CYS A 1 93 ? 6.389 9.746 -17.413 1.00 96.75 93 CYS A C 1
ATOM 760 O O . CYS A 1 93 ? 6.676 9.382 -16.262 1.00 96.75 93 CYS A O 1
ATOM 762 N N . PRO A 1 94 ? 6.211 11.053 -17.698 1.00 97.19 94 PRO A N 1
ATOM 763 C CA . PRO A 1 94 ? 6.340 12.109 -16.691 1.00 97.19 94 PRO A CA 1
ATOM 764 C C . PRO A 1 94 ? 5.466 11.892 -15.445 1.00 97.19 94 PRO A C 1
ATOM 766 O O . PRO A 1 94 ? 5.883 12.215 -14.332 1.00 97.19 94 PRO A O 1
ATOM 769 N N . GLN A 1 95 ? 4.276 11.309 -15.611 1.00 96.31 95 GLN A N 1
ATOM 770 C CA . GLN A 1 95 ? 3.349 11.003 -14.523 1.00 96.31 95 GLN A CA 1
ATOM 771 C C . GLN A 1 95 ? 3.917 9.931 -13.585 1.00 96.31 95 GLN A C 1
ATOM 773 O O . GLN A 1 95 ? 3.877 10.112 -12.368 1.00 96.31 95 GLN A O 1
ATOM 778 N N . SER A 1 96 ? 4.517 8.867 -14.127 1.00 95.94 96 SER A N 1
ATOM 779 C CA . SER A 1 96 ? 5.193 7.833 -13.335 1.00 95.94 96 SER A CA 1
ATOM 780 C C . SER A 1 96 ? 6.392 8.394 -12.572 1.00 95.94 96 SER A C 1
ATOM 782 O O . SER A 1 96 ? 6.570 8.096 -11.392 1.00 95.94 96 SER A O 1
ATOM 784 N N . VAL A 1 97 ? 7.192 9.261 -13.204 1.00 95.19 97 VAL A N 1
ATOM 785 C CA . VAL A 1 97 ? 8.328 9.928 -12.542 1.00 95.19 97 VAL A CA 1
ATOM 786 C C . VAL A 1 97 ? 7.851 10.816 -11.389 1.00 95.19 97 VAL A C 1
ATOM 788 O O . VAL A 1 97 ? 8.410 10.761 -10.291 1.00 95.19 97 VAL A O 1
ATOM 791 N N . SER A 1 98 ? 6.795 11.601 -11.616 1.00 93.19 98 SER A N 1
ATOM 792 C CA . SER A 1 98 ? 6.181 12.440 -10.583 1.00 93.19 98 SER A CA 1
ATOM 793 C C . SER A 1 98 ? 5.619 11.599 -9.432 1.00 93.19 98 SER A C 1
ATOM 795 O O . SER A 1 98 ? 5.867 11.906 -8.265 1.00 93.19 98 SER A O 1
ATOM 797 N N . PHE A 1 99 ? 4.947 10.490 -9.749 1.00 91.69 99 PHE A N 1
ATOM 798 C CA . PHE A 1 99 ? 4.416 9.550 -8.766 1.00 91.69 99 PHE A CA 1
ATOM 799 C C . PHE A 1 99 ? 5.516 8.949 -7.891 1.00 91.69 99 PHE A C 1
ATOM 801 O O . PHE A 1 99 ? 5.411 8.994 -6.667 1.00 91.69 99 PHE A O 1
ATOM 808 N N . ILE A 1 100 ? 6.605 8.464 -8.496 1.00 91.12 100 ILE A N 1
ATOM 809 C CA . ILE A 1 100 ? 7.766 7.964 -7.751 1.00 91.12 100 ILE A CA 1
ATOM 810 C C . ILE A 1 100 ? 8.319 9.060 -6.836 1.00 91.12 100 ILE A C 1
ATOM 812 O O . ILE A 1 100 ? 8.611 8.798 -5.676 1.00 91.12 100 ILE A O 1
ATOM 816 N N . SER A 1 101 ? 8.460 10.295 -7.323 1.00 87.06 101 SER A N 1
ATOM 817 C CA . SER A 1 101 ? 8.986 11.390 -6.501 1.00 87.06 101 SER A CA 1
ATOM 818 C C . SER A 1 101 ? 8.095 11.717 -5.302 1.00 87.06 101 SER A C 1
ATOM 820 O O . SER A 1 101 ? 8.618 12.068 -4.248 1.00 87.06 101 SER A O 1
ATOM 822 N N . LYS A 1 102 ? 6.771 11.625 -5.462 1.00 83.75 102 LYS A N 1
ATOM 823 C CA . LYS A 1 102 ? 5.798 11.911 -4.403 1.00 83.75 102 LYS A CA 1
ATOM 824 C C . LYS A 1 102 ? 5.727 10.791 -3.364 1.00 83.75 102 LYS A C 1
ATOM 826 O O . LYS A 1 102 ? 5.634 11.069 -2.177 1.00 83.75 102 LYS A O 1
ATOM 831 N N . HIS A 1 103 ? 5.766 9.539 -3.810 1.00 82.94 103 HIS A N 1
ATOM 832 C CA . HIS A 1 103 ? 5.466 8.370 -2.979 1.00 82.94 103 HIS A CA 1
ATOM 833 C C . HIS A 1 103 ? 6.698 7.563 -2.565 1.00 82.94 103 HIS A C 1
ATOM 835 O O . HIS A 1 103 ? 6.569 6.442 -2.075 1.00 82.94 103 HIS A O 1
ATOM 841 N N . ARG A 1 104 ? 7.897 8.108 -2.762 1.00 80.12 104 ARG A N 1
ATOM 842 C CA . ARG A 1 104 ? 9.141 7.519 -2.272 1.00 80.12 104 ARG A CA 1
ATOM 843 C C . ARG A 1 104 ? 9.526 8.156 -0.931 1.00 80.12 104 ARG A C 1
ATOM 845 O O . ARG A 1 104 ? 9.529 9.385 -0.839 1.00 80.12 104 ARG A O 1
ATOM 852 N N . PRO A 1 105 ? 9.922 7.371 0.088 1.00 74.00 105 PRO A N 1
ATOM 853 C CA . PRO A 1 105 ? 10.497 7.926 1.311 1.00 74.00 105 PRO A CA 1
ATOM 854 C C . PRO A 1 105 ? 11.720 8.804 1.025 1.00 74.00 105 PRO A C 1
ATOM 856 O O . PRO A 1 105 ? 12.585 8.444 0.222 1.00 74.00 105 PRO A O 1
ATOM 859 N N . LEU A 1 106 ? 11.819 9.942 1.714 1.00 72.94 106 LEU A N 1
ATOM 860 C CA . LEU A 1 106 ? 12.993 10.808 1.633 1.00 72.94 106 LEU A CA 1
ATOM 861 C C . LEU A 1 106 ? 14.168 10.151 2.363 1.00 72.94 106 LEU A C 1
ATOM 863 O O . LEU A 1 106 ? 14.115 9.897 3.568 1.00 72.94 106 LEU A O 1
ATOM 867 N N . ARG A 1 107 ? 15.238 9.880 1.617 1.00 72.19 107 ARG A N 1
ATOM 868 C CA . ARG A 1 107 ? 16.473 9.274 2.117 1.00 72.19 107 ARG A CA 1
ATOM 869 C C . ARG A 1 107 ? 17.673 10.122 1.731 1.00 72.19 107 ARG A C 1
ATOM 871 O O . ARG A 1 107 ? 17.681 10.730 0.659 1.00 72.19 107 ARG A O 1
ATOM 878 N N . HIS A 1 108 ? 18.673 10.116 2.599 1.00 66.94 108 HIS A N 1
ATOM 879 C CA . HIS A 1 108 ? 20.010 10.606 2.303 1.00 66.94 108 HIS A CA 1
ATOM 880 C C . HIS A 1 108 ? 20.679 9.723 1.237 1.00 66.94 108 HIS A C 1
ATOM 882 O O . HIS A 1 108 ? 20.235 8.606 0.960 1.00 66.94 108 HIS A O 1
ATOM 888 N N . GLU A 1 109 ? 21.776 10.210 0.652 1.00 64.94 109 GLU A N 1
ATOM 889 C CA . GLU A 1 109 ? 22.562 9.452 -0.334 1.00 64.94 109 GLU A CA 1
ATOM 890 C C . GLU A 1 109 ? 23.155 8.154 0.240 1.00 64.94 109 GLU A C 1
ATOM 892 O O . GLU A 1 109 ? 23.391 7.211 -0.505 1.00 64.94 109 GLU A O 1
ATOM 897 N N . ASP A 1 110 ? 23.333 8.071 1.563 1.00 63.12 110 ASP A N 1
ATOM 898 C CA . ASP A 1 110 ? 23.824 6.885 2.284 1.00 63.12 11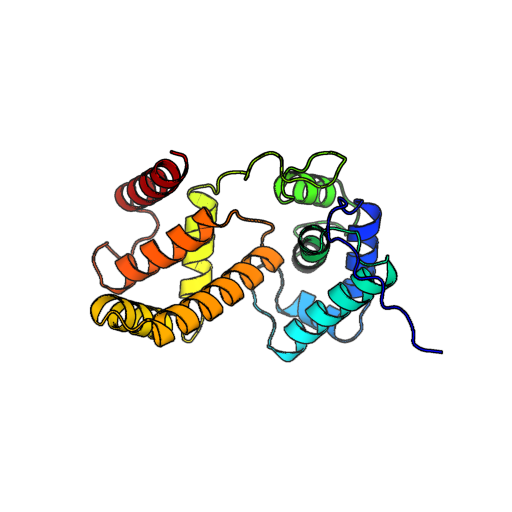0 ASP A CA 1
ATOM 899 C C . ASP A 1 110 ? 22.715 5.876 2.669 1.00 63.12 110 ASP A C 1
ATOM 901 O O . ASP A 1 110 ? 22.941 4.931 3.445 1.00 63.12 110 ASP A O 1
ATOM 905 N N . GLY A 1 111 ? 21.496 6.119 2.177 1.00 63.22 111 GLY A N 1
ATOM 906 C CA . GLY A 1 111 ? 20.319 5.291 2.399 1.00 63.22 111 GLY A CA 1
ATOM 907 C C . GLY A 1 111 ? 19.608 5.511 3.734 1.00 63.22 111 GLY A C 1
ATOM 908 O O . GLY A 1 111 ? 18.547 4.920 3.960 1.00 63.22 111 GLY A O 1
ATOM 909 N N . SER A 1 112 ? 20.137 6.354 4.627 1.00 68.88 112 SER A N 1
ATOM 910 C CA . SER A 1 112 ? 19.470 6.672 5.891 1.00 68.88 112 SER A CA 1
ATOM 911 C C . SER A 1 112 ? 18.196 7.497 5.656 1.00 68.88 112 SER A C 1
ATOM 913 O O . SER A 1 112 ? 18.106 8.295 4.721 1.00 68.88 112 SER A O 1
ATOM 915 N N . LEU A 1 113 ? 17.159 7.258 6.464 1.00 70.25 113 LEU A N 1
ATOM 916 C CA . LEU A 1 113 ? 15.900 8.000 6.364 1.00 70.25 113 LEU A CA 1
ATOM 917 C C . LEU A 1 113 ? 16.140 9.440 6.835 1.00 70.25 113 LEU A C 1
ATOM 919 O O . LEU A 1 113 ? 16.596 9.627 7.958 1.00 70.25 113 LEU A O 1
ATOM 923 N N . MET A 1 114 ? 15.826 10.432 5.997 1.00 66.62 114 MET A N 1
ATOM 924 C CA . MET A 1 114 ? 15.985 11.848 6.353 1.00 66.62 114 MET A CA 1
ATOM 925 C C . MET A 1 114 ? 14.954 12.245 7.408 1.00 66.62 114 MET A C 1
ATOM 927 O O . MET A 1 114 ? 15.270 12.442 8.574 1.00 66.62 114 MET A O 1
ATOM 931 N N . HIS A 1 115 ? 13.693 12.303 6.987 1.00 63.31 115 HIS A N 1
ATOM 932 C CA . HIS A 1 115 ? 12.528 12.522 7.828 1.00 63.31 115 HIS A CA 1
ATOM 933 C C . HIS A 1 115 ? 11.354 11.776 7.196 1.00 63.31 115 HIS A C 1
ATOM 935 O O . HIS A 1 115 ? 11.262 11.676 5.967 1.00 63.31 115 HIS A O 1
ATOM 941 N N . GLY A 1 116 ? 10.467 11.227 8.027 1.00 63.59 116 GLY A N 1
ATOM 942 C CA . GLY A 1 116 ? 9.204 10.688 7.538 1.00 63.59 116 GLY A CA 1
ATOM 943 C C . GLY A 1 116 ? 8.412 11.805 6.865 1.00 63.59 116 GLY A C 1
ATOM 944 O O . GLY A 1 116 ? 8.271 12.886 7.431 1.00 63.59 116 GLY A O 1
ATOM 945 N N . MET A 1 117 ? 7.925 11.569 5.647 1.00 65.62 117 MET A N 1
ATOM 946 C CA . MET A 1 117 ? 6.939 12.465 5.052 1.00 65.62 117 MET A CA 1
ATOM 947 C C . MET A 1 117 ? 5.629 12.235 5.811 1.00 65.62 117 MET A C 1
ATOM 949 O O . MET A 1 117 ? 5.163 11.092 5.815 1.00 65.62 117 MET A O 1
ATOM 953 N N . PRO A 1 118 ? 5.075 13.242 6.506 1.00 72.81 118 PRO A N 1
ATOM 954 C CA . PRO A 1 118 ? 3.870 13.037 7.292 1.00 72.81 118 PRO A CA 1
ATOM 955 C C . PRO A 1 118 ? 2.729 12.633 6.361 1.00 72.81 118 PRO A C 1
ATOM 957 O O . PRO A 1 118 ? 2.586 13.187 5.270 1.00 72.81 118 PRO A O 1
ATOM 960 N N . ALA A 1 119 ? 1.930 11.659 6.792 1.00 83.44 119 ALA A N 1
ATOM 961 C CA . ALA A 1 119 ? 0.705 11.323 6.086 1.00 83.44 119 ALA A CA 1
ATOM 962 C C . ALA A 1 119 ? -0.246 12.526 6.101 1.00 83.44 119 ALA A C 1
ATOM 964 O O . ALA A 1 119 ? -0.309 13.277 7.076 1.00 83.44 119 ALA A O 1
ATOM 965 N N . THR A 1 120 ? -0.993 12.704 5.022 1.00 86.06 120 THR A N 1
ATOM 966 C CA . THR A 1 120 ? -2.038 13.725 4.923 1.00 86.06 120 THR A CA 1
ATOM 967 C C . THR A 1 120 ? -3.384 13.179 5.399 1.00 86.06 120 THR A C 1
ATOM 969 O O . THR A 1 120 ? -3.624 11.970 5.384 1.00 86.06 120 THR A O 1
ATOM 972 N N . VAL A 1 121 ? -4.299 14.074 5.788 1.00 87.19 121 VAL A N 1
ATOM 973 C CA . VAL A 1 121 ? -5.679 13.701 6.152 1.00 87.19 121 VAL A CA 1
ATOM 974 C C . VAL A 1 121 ? -6.362 12.946 5.008 1.00 87.19 121 VAL A C 1
ATOM 976 O O . VAL A 1 121 ? -7.023 11.937 5.250 1.00 87.19 121 VAL A O 1
ATOM 979 N N . ASP A 1 122 ? -6.161 13.391 3.766 1.00 87.00 122 ASP A N 1
ATOM 980 C CA . ASP A 1 122 ? -6.753 12.762 2.584 1.00 87.00 122 ASP A CA 1
ATOM 981 C C . ASP A 1 122 ? -6.247 11.328 2.390 1.00 87.00 122 ASP A C 1
ATOM 983 O O . ASP A 1 122 ? -7.044 10.422 2.164 1.00 87.00 122 ASP A O 1
ATOM 987 N N . GLU A 1 123 ? -4.945 11.084 2.563 1.00 86.56 123 GLU A N 1
ATOM 988 C CA . GLU A 1 123 ? -4.385 9.731 2.476 1.00 86.56 123 GLU A CA 1
ATOM 989 C C . GLU A 1 123 ? -4.945 8.806 3.569 1.00 86.56 123 GLU A C 1
ATOM 991 O O . GLU A 1 123 ? -5.217 7.633 3.307 1.00 86.56 123 GLU A O 1
ATOM 996 N N . VAL A 1 124 ? -5.147 9.317 4.789 1.00 89.06 124 VAL A N 1
ATOM 997 C CA . VAL A 1 124 ? -5.768 8.552 5.883 1.00 89.06 124 VAL A CA 1
ATOM 998 C C . VAL A 1 124 ? -7.223 8.212 5.552 1.00 89.06 124 VAL A C 1
ATOM 1000 O O . VAL A 1 124 ? -7.643 7.066 5.722 1.00 89.06 124 VAL A O 1
ATOM 1003 N N . LEU A 1 125 ? -7.994 9.175 5.041 1.00 89.25 125 LEU A N 1
ATOM 1004 C CA . LEU A 1 125 ? -9.386 8.959 4.639 1.00 89.25 125 LEU A CA 1
ATOM 1005 C C . LEU A 1 125 ? -9.507 7.968 3.477 1.00 89.25 125 LEU A C 1
ATOM 1007 O O . LEU A 1 125 ? -10.388 7.106 3.507 1.00 89.25 125 LEU A O 1
ATOM 1011 N N . GLU A 1 126 ? -8.613 8.050 2.489 1.00 87.50 126 GLU A N 1
ATOM 1012 C CA . GLU A 1 126 ? -8.536 7.083 1.391 1.00 87.50 126 GLU A CA 1
ATOM 1013 C C . GLU A 1 126 ? -8.285 5.666 1.917 1.00 87.50 126 GLU A C 1
ATOM 1015 O O . GLU A 1 126 ? -8.992 4.733 1.528 1.00 87.50 126 GLU A O 1
ATOM 1020 N N . LEU A 1 127 ? -7.339 5.499 2.848 1.00 88.94 127 LEU A N 1
ATOM 1021 C CA . LEU A 1 127 ? -7.070 4.205 3.474 1.00 88.94 127 LEU A CA 1
ATOM 1022 C C . LEU A 1 127 ? -8.286 3.682 4.253 1.00 88.94 127 LEU A C 1
ATOM 1024 O O . LEU A 1 127 ? -8.649 2.517 4.101 1.00 88.94 127 LEU A O 1
ATOM 1028 N N . ILE A 1 128 ? -8.962 4.524 5.041 1.00 89.38 128 ILE A N 1
ATOM 1029 C CA . ILE A 1 128 ? -10.188 4.132 5.759 1.00 89.38 128 ILE A CA 1
ATOM 1030 C C . ILE A 1 128 ? -11.263 3.665 4.770 1.00 89.38 128 ILE A C 1
ATOM 1032 O O . ILE A 1 128 ? -11.926 2.652 5.004 1.00 89.38 128 ILE A O 1
ATOM 1036 N N . GLN A 1 129 ? -11.447 4.381 3.660 1.00 88.50 129 GLN A N 1
ATOM 1037 C CA . GLN A 1 129 ? -12.430 4.020 2.642 1.00 88.50 129 GLN A CA 1
ATOM 1038 C C . GLN A 1 129 ? -12.108 2.677 1.977 1.00 88.50 129 GLN A C 1
ATOM 1040 O O . GLN A 1 129 ? -13.016 1.865 1.791 1.00 88.50 129 GLN A O 1
ATOM 1045 N N . ASP A 1 130 ? -10.838 2.440 1.652 1.00 85.31 130 ASP A N 1
ATOM 1046 C CA . ASP A 1 130 ? -10.347 1.179 1.097 1.00 85.31 130 ASP A CA 1
ATOM 1047 C C . ASP A 1 130 ? -10.573 0.018 2.084 1.00 85.31 130 ASP A C 1
ATOM 1049 O O . ASP A 1 130 ? -11.153 -1.010 1.726 1.00 85.31 130 ASP A O 1
ATOM 1053 N N . LEU A 1 131 ? -10.196 0.204 3.353 1.00 88.06 131 LEU A N 1
ATOM 1054 C CA . LEU A 1 131 ? -10.344 -0.802 4.406 1.00 88.06 131 LEU A CA 1
ATOM 1055 C C . LEU A 1 131 ? -11.809 -1.173 4.650 1.00 88.06 131 LEU A C 1
ATOM 1057 O O . LEU A 1 131 ? -12.121 -2.356 4.745 1.00 88.06 131 LEU A O 1
ATOM 1061 N N . ARG A 1 132 ? -12.726 -0.196 4.684 1.00 86.12 132 ARG A N 1
ATOM 1062 C CA . ARG A 1 132 ? -14.171 -0.434 4.890 1.00 86.12 132 ARG A CA 1
ATOM 1063 C C . ARG A 1 132 ? -14.806 -1.343 3.839 1.00 86.12 132 ARG A C 1
ATOM 1065 O O . ARG A 1 132 ? -15.858 -1.918 4.103 1.00 86.12 132 ARG A O 1
ATOM 1072 N N . GLN A 1 133 ? -14.208 -1.445 2.654 1.00 83.00 133 GLN A N 1
ATOM 1073 C CA . GLN A 1 133 ? -14.694 -2.307 1.576 1.00 83.00 133 GLN A CA 1
ATOM 1074 C C . GLN A 1 133 ? -14.154 -3.742 1.679 1.00 83.00 133 GLN A C 1
ATOM 1076 O O . GLN A 1 133 ? -14.603 -4.618 0.940 1.00 83.00 133 GLN A O 1
ATOM 1081 N N . MET A 1 134 ? -13.205 -4.005 2.583 1.00 83.88 134 MET A N 1
ATOM 1082 C CA . MET A 1 134 ? -12.612 -5.326 2.761 1.00 83.88 134 MET A CA 1
ATOM 1083 C C . MET A 1 134 ? -13.478 -6.221 3.652 1.00 83.88 134 MET A C 1
ATOM 1085 O O . MET A 1 134 ? -13.868 -5.858 4.762 1.00 83.88 134 MET A O 1
ATOM 1089 N N . ILE A 1 135 ? -13.724 -7.443 3.178 1.00 84.00 135 ILE A N 1
ATOM 1090 C CA . ILE A 1 135 ? -14.370 -8.500 3.964 1.00 84.00 135 ILE A CA 1
ATOM 1091 C C . ILE A 1 135 ? -13.483 -8.826 5.173 1.00 84.00 135 ILE A C 1
ATOM 1093 O O . ILE A 1 135 ? -12.271 -8.983 5.025 1.00 84.00 135 ILE A O 1
ATOM 1097 N N . GLY A 1 136 ? -14.077 -8.948 6.362 1.00 85.38 136 GLY A N 1
ATOM 1098 C CA . GLY A 1 136 ? -13.351 -9.304 7.584 1.00 85.38 136 GLY A CA 1
ATOM 1099 C C . GLY A 1 136 ? -12.779 -8.117 8.365 1.00 85.38 136 GLY A C 1
ATOM 1100 O O . GLY A 1 136 ? -12.261 -8.315 9.464 1.00 85.38 136 GLY A O 1
ATOM 1101 N N . VAL A 1 137 ? -12.833 -6.886 7.828 1.00 87.94 137 VAL A N 1
ATOM 1102 C CA . VAL A 1 137 ? -12.250 -5.717 8.514 1.00 87.94 137 VAL A CA 1
ATOM 1103 C C . VAL A 1 137 ? -13.013 -5.367 9.787 1.00 87.94 137 VAL A C 1
ATOM 1105 O O . VAL A 1 137 ? -12.411 -4.953 10.772 1.00 87.94 137 VAL A O 1
ATOM 1108 N N . LYS A 1 138 ? -14.338 -5.557 9.786 1.00 87.25 138 LYS A N 1
ATOM 1109 C CA . LYS A 1 138 ? -15.171 -5.262 10.949 1.00 87.25 138 LYS A CA 1
ATOM 1110 C C . LYS A 1 138 ? -14.846 -6.227 12.081 1.00 87.25 138 LYS A C 1
ATOM 1112 O O . LYS A 1 138 ? -14.577 -5.794 13.191 1.00 87.25 138 LYS A O 1
ATOM 1117 N N . GLU A 1 139 ? -14.776 -7.515 11.770 1.00 90.31 139 GLU A N 1
ATOM 1118 C CA . GLU A 1 139 ? -14.394 -8.557 12.713 1.00 90.31 139 GLU A CA 1
ATOM 1119 C C . GLU A 1 139 ? -12.977 -8.329 13.257 1.00 90.31 139 GLU A C 1
ATOM 1121 O O . GLU A 1 139 ? -12.731 -8.565 14.438 1.00 90.31 139 GLU A O 1
ATOM 1126 N N . LEU A 1 140 ? -12.048 -7.842 12.424 1.00 90.94 140 LEU A N 1
ATOM 1127 C CA . LEU A 1 140 ? -10.713 -7.438 12.870 1.00 90.94 140 LEU A CA 1
ATOM 1128 C C . LEU A 1 140 ? -10.778 -6.273 13.868 1.00 90.94 140 LEU A C 1
ATOM 1130 O O . LEU A 1 140 ? -10.111 -6.333 14.897 1.00 90.94 140 LEU A O 1
ATOM 1134 N N . CYS A 1 141 ? -11.572 -5.237 13.588 1.00 89.81 141 CYS A N 1
ATOM 1135 C CA . CYS A 1 141 ? -11.749 -4.096 14.488 1.00 89.81 141 CYS A CA 1
ATOM 1136 C C . CYS A 1 141 ? -12.420 -4.495 15.811 1.00 89.81 141 CYS A C 1
ATOM 1138 O O . CYS A 1 141 ? -11.963 -4.061 16.866 1.00 89.81 141 CYS A O 1
ATOM 1140 N N . ASP A 1 142 ? -13.434 -5.361 15.771 1.00 90.19 142 ASP A N 1
ATOM 1141 C CA . ASP A 1 142 ? -14.119 -5.871 16.964 1.00 90.19 142 ASP A CA 1
ATOM 1142 C C . ASP A 1 142 ? -13.158 -6.711 17.831 1.00 90.19 14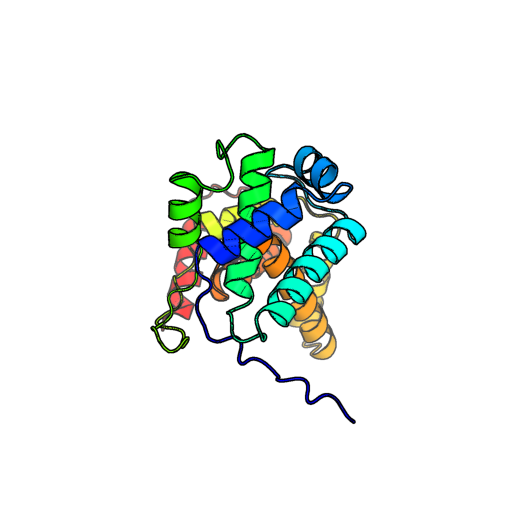2 ASP A C 1
ATOM 1144 O O . ASP A 1 142 ? -13.097 -6.549 19.051 1.00 90.19 142 ASP A O 1
ATOM 1148 N N . GLN A 1 143 ? -12.343 -7.569 17.200 1.00 91.62 143 GLN A N 1
ATOM 1149 C CA . GLN A 1 143 ? -11.279 -8.319 17.882 1.00 91.62 143 GLN A CA 1
ATOM 1150 C C . GLN A 1 143 ? -10.227 -7.389 18.485 1.00 91.62 143 GLN A C 1
ATOM 1152 O O . GLN A 1 143 ? -9.761 -7.642 19.595 1.00 91.62 143 GLN A O 1
ATOM 1157 N N . ALA A 1 144 ? -9.858 -6.327 17.764 1.00 89.94 144 ALA A N 1
ATOM 1158 C CA . ALA A 1 144 ? -8.919 -5.328 18.247 1.00 89.94 144 ALA A CA 1
ATOM 1159 C C . ALA A 1 144 ? -9.430 -4.650 19.510 1.00 89.94 144 ALA A C 1
ATOM 1161 O O . ALA A 1 144 ? -8.731 -4.658 20.521 1.00 89.94 144 ALA A O 1
ATOM 1162 N N . GLN A 1 145 ? -10.660 -4.144 19.476 1.00 89.06 145 GLN A N 1
ATOM 1163 C CA . GLN A 1 145 ? -11.279 -3.492 20.622 1.00 89.06 145 GLN A CA 1
ATOM 1164 C C . GLN A 1 145 ? -11.280 -4.407 21.854 1.00 89.06 145 GLN A C 1
ATOM 1166 O O . GLN A 1 145 ? -10.760 -4.027 22.903 1.00 89.06 145 GLN A O 1
ATOM 1171 N N . ALA A 1 146 ? -11.766 -5.642 21.702 1.00 91.25 146 ALA A N 1
ATOM 1172 C CA . ALA A 1 146 ? -11.822 -6.606 22.798 1.00 91.25 146 ALA A CA 1
ATOM 1173 C C . ALA A 1 146 ? -10.430 -6.943 23.367 1.00 91.25 146 ALA A C 1
ATOM 1175 O O . ALA A 1 146 ? -10.267 -7.054 24.581 1.00 91.25 146 ALA A O 1
ATOM 1176 N N . ALA A 1 147 ? -9.417 -7.085 22.507 1.00 91.56 147 ALA A N 1
ATOM 1177 C CA . ALA A 1 147 ? -8.049 -7.380 22.927 1.00 91.56 147 ALA A CA 1
ATOM 1178 C C . ALA A 1 147 ? -7.417 -6.224 23.717 1.00 91.56 147 ALA A C 1
ATOM 1180 O O . ALA A 1 147 ? -6.785 -6.459 24.748 1.00 91.56 147 ALA A O 1
ATOM 1181 N N . TYR A 1 148 ? -7.610 -4.979 23.264 1.00 88.75 148 TYR A N 1
ATOM 1182 C CA . TYR A 1 148 ? -7.110 -3.794 23.964 1.00 88.75 148 TYR A CA 1
ATOM 1183 C C . TYR A 1 148 ? -7.811 -3.583 25.312 1.00 88.75 148 TYR A C 1
ATOM 1185 O O . TYR A 1 148 ? -7.139 -3.283 26.296 1.00 88.75 148 TYR A O 1
ATOM 1193 N N . GLU A 1 149 ? -9.127 -3.796 25.387 1.00 91.31 149 GLU A N 1
ATOM 1194 C CA . GLU A 1 149 ? -9.893 -3.708 26.640 1.00 91.31 149 GLU A CA 1
ATOM 1195 C C . GLU A 1 149 ? -9.490 -4.787 27.653 1.00 91.31 149 GLU A C 1
ATOM 1197 O O . GLU A 1 149 ? -9.384 -4.512 28.848 1.00 91.31 149 GLU A O 1
ATOM 1202 N N . ALA A 1 150 ? -9.229 -6.009 27.181 1.00 94.12 150 ALA A N 1
ATOM 1203 C CA . ALA A 1 150 ? -8.788 -7.118 28.022 1.00 94.12 150 ALA A CA 1
ATOM 1204 C C . ALA A 1 150 ? -7.296 -7.051 28.398 1.00 94.12 150 ALA A C 1
ATOM 1206 O O . ALA A 1 150 ? -6.854 -7.794 29.276 1.00 94.12 150 ALA A O 1
ATOM 1207 N N . GLY A 1 151 ? -6.508 -6.195 27.735 1.00 92.81 151 GLY A N 1
ATOM 1208 C CA . GLY A 1 151 ? -5.051 -6.173 27.876 1.00 92.81 151 GLY A CA 1
ATOM 1209 C C . GLY A 1 151 ? -4.376 -7.460 27.382 1.00 92.81 151 GLY A C 1
ATOM 1210 O O . GLY A 1 151 ? -3.315 -7.831 27.889 1.00 92.81 151 GLY A O 1
ATOM 1211 N N . ASP A 1 152 ? -4.986 -8.157 26.418 1.00 94.75 152 ASP A N 1
ATOM 1212 C CA . ASP A 1 152 ? -4.474 -9.413 25.864 1.00 94.75 152 ASP A CA 1
ATOM 1213 C C . ASP A 1 152 ? -3.311 -9.137 24.905 1.00 94.75 152 ASP A C 1
ATOM 1215 O O . ASP A 1 152 ? -3.486 -8.839 23.720 1.00 94.75 152 ASP A O 1
ATOM 1219 N N . ARG A 1 153 ? -2.094 -9.218 25.442 1.00 93.62 153 ARG A N 1
ATOM 1220 C CA . ARG A 1 153 ? -0.873 -8.886 24.709 1.00 93.62 153 ARG A CA 1
ATOM 1221 C C . ARG A 1 153 ? -0.650 -9.764 23.478 1.00 93.62 153 ARG A C 1
ATOM 1223 O O . ARG A 1 153 ? -0.239 -9.239 22.447 1.00 93.62 153 ARG A O 1
ATOM 1230 N N . GLU A 1 154 ? -0.893 -11.067 23.581 1.00 94.06 154 GLU A N 1
ATOM 1231 C CA . GLU A 1 154 ? -0.684 -11.994 22.463 1.00 94.06 154 GLU A CA 1
ATOM 1232 C C . GLU A 1 154 ? -1.639 -11.645 21.324 1.00 94.06 154 GLU A C 1
ATOM 1234 O O . GLU A 1 154 ? -1.226 -11.483 20.173 1.00 94.06 154 GLU A O 1
ATOM 1239 N N . LYS A 1 155 ? -2.907 -11.394 21.663 1.00 93.62 155 LYS A N 1
ATOM 1240 C CA . LYS A 1 155 ? -3.901 -10.994 20.673 1.00 93.62 155 LYS A CA 1
ATOM 1241 C C . LYS A 1 155 ? -3.579 -9.649 20.032 1.00 93.62 155 LYS A C 1
ATOM 1243 O O . LYS A 1 155 ? -3.708 -9.513 18.815 1.00 93.62 155 LYS A O 1
ATOM 1248 N N . ILE A 1 156 ? -3.128 -8.673 20.818 1.00 90.44 156 ILE A N 1
ATOM 1249 C CA . ILE A 1 156 ? -2.699 -7.363 20.311 1.00 90.44 156 ILE A CA 1
ATOM 1250 C C . ILE A 1 156 ? -1.555 -7.518 19.297 1.00 90.44 156 ILE A C 1
ATOM 1252 O O . ILE A 1 156 ? -1.595 -6.897 18.235 1.00 90.44 156 ILE A O 1
ATOM 1256 N N . GLU A 1 157 ? -0.562 -8.366 19.572 1.00 91.06 157 GLU A N 1
ATOM 1257 C CA . GLU A 1 157 ? 0.545 -8.622 18.641 1.00 91.06 157 GLU A CA 1
ATOM 1258 C C . GLU A 1 157 ? 0.051 -9.262 17.324 1.00 91.06 157 GLU A C 1
ATOM 1260 O O . GLU A 1 157 ? 0.467 -8.837 16.240 1.00 91.06 157 GLU A O 1
ATOM 1265 N N . GLU A 1 158 ? -0.908 -10.197 17.379 1.00 92.12 158 GLU A N 1
ATOM 1266 C CA . GLU A 1 158 ? -1.555 -10.755 16.179 1.00 92.12 158 GLU A CA 1
ATOM 1267 C C . GLU A 1 158 ? -2.313 -9.698 15.360 1.00 92.12 158 GLU A C 1
ATOM 1269 O O . GLU A 1 158 ? -2.264 -9.701 14.125 1.00 92.12 158 GLU A O 1
ATOM 1274 N N . ILE A 1 159 ? -3.042 -8.802 16.030 1.00 91.00 159 ILE A N 1
ATOM 1275 C CA . ILE A 1 159 ? -3.801 -7.721 15.387 1.00 91.00 159 ILE A CA 1
ATOM 1276 C C . ILE A 1 159 ? -2.848 -6.759 14.685 1.00 91.00 159 ILE A C 1
ATOM 1278 O O . ILE A 1 159 ? -3.040 -6.477 13.504 1.00 91.00 159 ILE A O 1
ATOM 1282 N N . ILE A 1 160 ? -1.778 -6.334 15.361 1.00 88.38 160 ILE A N 1
ATOM 1283 C CA . ILE A 1 160 ? -0.758 -5.447 14.788 1.00 88.38 160 ILE A CA 1
ATOM 1284 C C . ILE A 1 160 ? -0.121 -6.084 13.545 1.00 88.38 160 ILE A C 1
ATOM 1286 O O . ILE A 1 160 ? 0.124 -5.400 12.550 1.00 88.38 160 ILE A O 1
ATOM 1290 N N . ALA A 1 161 ? 0.133 -7.396 13.552 1.00 87.62 161 ALA A N 1
ATOM 1291 C CA . ALA A 1 161 ? 0.652 -8.090 12.374 1.00 87.62 161 ALA A CA 1
ATOM 1292 C C . ALA A 1 161 ? -0.322 -8.020 11.180 1.00 87.62 161 ALA A C 1
ATOM 1294 O O . ALA A 1 161 ? 0.103 -7.765 10.050 1.00 87.62 161 ALA A O 1
ATOM 1295 N N . LYS A 1 162 ? -1.630 -8.183 11.425 1.00 89.50 162 LYS A N 1
ATOM 1296 C CA . LYS A 1 162 ? -2.672 -8.046 10.392 1.00 89.50 162 LYS A CA 1
ATOM 1297 C C . LYS A 1 162 ? -2.808 -6.605 9.896 1.00 89.50 162 LYS A C 1
ATOM 1299 O O . LYS A 1 162 ? -2.896 -6.394 8.689 1.00 89.50 162 LYS A O 1
ATOM 1304 N N . GLU A 1 163 ? -2.782 -5.623 10.792 1.00 89.69 163 GLU A N 1
ATOM 1305 C CA . GLU A 1 163 ? -2.804 -4.196 10.442 1.00 89.69 163 GLU A CA 1
ATOM 1306 C C . GLU A 1 163 ? -1.605 -3.825 9.556 1.00 89.69 163 GLU A C 1
ATOM 1308 O O . GLU A 1 163 ? -1.777 -3.204 8.508 1.00 89.69 163 GLU A O 1
ATOM 1313 N N . ASN A 1 164 ? -0.399 -4.287 9.907 1.00 86.12 164 ASN A N 1
ATOM 1314 C CA . ASN A 1 164 ? 0.801 -4.075 9.093 1.00 86.12 164 ASN A CA 1
ATOM 1315 C C . ASN A 1 164 ? 0.672 -4.714 7.703 1.00 86.12 164 ASN A C 1
ATOM 1317 O O . ASN A 1 164 ? 1.049 -4.100 6.707 1.00 86.12 164 ASN A O 1
ATOM 1321 N N . TYR A 1 165 ? 0.109 -5.923 7.609 1.00 86.00 165 TYR A N 1
ATOM 1322 C CA . TYR A 1 165 ? -0.155 -6.560 6.318 1.00 86.00 165 TYR A CA 1
ATOM 1323 C C . TYR A 1 165 ? -1.108 -5.723 5.449 1.00 86.00 165 TYR A C 1
ATOM 1325 O O . TYR A 1 165 ? -0.844 -5.504 4.266 1.00 86.00 165 TYR A O 1
ATOM 1333 N N . LEU A 1 166 ? -2.194 -5.212 6.031 1.00 87.44 166 LEU A N 1
ATOM 1334 C CA . LEU A 1 166 ? -3.160 -4.360 5.335 1.00 87.44 166 LEU A CA 1
ATOM 1335 C C . LEU A 1 166 ? -2.543 -3.021 4.897 1.00 87.44 166 LEU A C 1
ATOM 1337 O O . LEU A 1 166 ? -2.757 -2.593 3.760 1.00 87.44 166 LEU A O 1
ATOM 1341 N N . ALA A 1 167 ? -1.722 -2.404 5.749 1.00 85.56 167 ALA A N 1
ATOM 1342 C CA . ALA A 1 167 ? -0.977 -1.193 5.415 1.00 85.56 167 ALA A CA 1
ATOM 1343 C C . ALA A 1 167 ? -0.008 -1.419 4.240 1.00 85.56 167 ALA A C 1
ATOM 1345 O O . ALA A 1 167 ? 0.067 -0.597 3.327 1.00 85.56 167 ALA A O 1
ATOM 1346 N N . GLU A 1 168 ? 0.686 -2.559 4.200 1.00 82.56 168 GLU A N 1
ATOM 1347 C CA . GLU A 1 168 ? 1.562 -2.920 3.079 1.00 82.56 168 GLU A CA 1
ATOM 1348 C C . GLU A 1 168 ? 0.786 -3.130 1.770 1.00 82.56 168 GLU A C 1
ATOM 1350 O O . GLU A 1 168 ? 1.244 -2.702 0.707 1.00 82.56 168 GLU A O 1
ATOM 1355 N N . ARG A 1 169 ? -0.417 -3.725 1.815 1.00 83.19 169 ARG A N 1
ATOM 1356 C CA . ARG A 1 169 ? -1.280 -3.822 0.621 1.00 83.19 169 ARG A CA 1
ATOM 1357 C C . ARG A 1 169 ? -1.690 -2.444 0.108 1.00 83.19 169 ARG A C 1
ATOM 1359 O O . ARG A 1 169 ? -1.668 -2.221 -1.101 1.00 83.19 169 ARG A O 1
ATOM 1366 N N . TYR A 1 170 ? -2.030 -1.521 1.006 1.00 83.81 170 TYR A N 1
ATOM 1367 C CA . TYR A 1 170 ? -2.328 -0.142 0.626 1.00 83.81 170 TYR A CA 1
ATOM 1368 C C . TYR A 1 170 ? -1.112 0.543 -0.006 1.00 83.81 170 TYR A C 1
ATOM 1370 O O . TYR A 1 170 ? -1.223 1.105 -1.094 1.00 83.81 170 TYR A O 1
ATOM 1378 N N . ARG A 1 171 ? 0.072 0.421 0.609 1.00 81.31 171 ARG A N 1
ATOM 1379 C CA . ARG A 1 171 ? 1.314 1.021 0.098 1.00 81.31 171 ARG A CA 1
ATOM 1380 C C . ARG A 1 171 ? 1.657 0.569 -1.317 1.00 81.31 171 ARG A C 1
ATOM 1382 O O . ARG A 1 171 ? 2.052 1.377 -2.149 1.00 81.31 171 ARG A O 1
ATOM 1389 N N . ARG A 1 172 ? 1.454 -0.710 -1.619 1.00 81.25 172 ARG A N 1
ATOM 1390 C CA . ARG A 1 172 ? 1.674 -1.266 -2.964 1.00 81.25 172 ARG A CA 1
ATOM 1391 C C . ARG A 1 172 ? 0.656 -0.796 -4.002 1.00 81.25 172 ARG A C 1
ATOM 1393 O O . ARG A 1 172 ? 0.958 -0.776 -5.188 1.00 81.25 172 ARG A O 1
ATOM 1400 N N . LYS A 1 173 ? -0.543 -0.404 -3.567 1.00 85.00 173 LYS A N 1
ATOM 1401 C CA . LYS A 1 173 ? -1.610 0.127 -4.428 1.00 85.00 173 LYS A CA 1
ATOM 1402 C C . LYS A 1 173 ? -1.461 1.633 -4.669 1.00 85.00 173 LYS A C 1
ATOM 1404 O O . LYS A 1 173 ? -1.690 2.096 -5.784 1.00 85.00 173 LYS A O 1
ATOM 1409 N N . LYS A 1 174 ? -1.111 2.397 -3.630 1.00 82.56 174 LYS A N 1
ATOM 1410 C CA . LYS A 1 174 ? -1.193 3.870 -3.607 1.00 82.56 174 LYS A CA 1
ATOM 1411 C C . LYS A 1 174 ? 0.146 4.587 -3.450 1.00 82.56 174 LYS A C 1
ATOM 1413 O O . LYS A 1 174 ? 0.209 5.780 -3.726 1.00 82.56 174 LYS A O 1
ATOM 1418 N N . GLY A 1 175 ? 1.210 3.873 -3.096 1.00 77.81 175 GLY A N 1
ATOM 1419 C CA . GLY A 1 175 ? 2.518 4.441 -2.783 1.00 77.81 175 GLY A CA 1
ATOM 1420 C C . GLY A 1 175 ? 2.787 4.527 -1.278 1.00 77.81 175 GLY A C 1
ATOM 1421 O O . GLY A 1 175 ? 1.925 4.207 -0.460 1.00 77.81 175 GLY A O 1
ATOM 1422 N N . TYR A 1 176 ? 4.002 4.927 -0.890 1.00 78.25 176 TYR A N 1
ATOM 1423 C CA . TYR A 1 176 ? 4.378 4.987 0.523 1.00 78.25 176 TYR A CA 1
ATOM 1424 C C . TYR A 1 176 ? 3.498 5.968 1.309 1.00 78.25 176 TYR A C 1
ATOM 1426 O O . TYR A 1 176 ? 3.328 7.115 0.908 1.00 78.25 176 TYR A O 1
ATOM 1434 N N . MET A 1 177 ? 3.026 5.508 2.467 1.00 79.88 177 MET A N 1
ATOM 1435 C CA . MET A 1 177 ? 2.459 6.310 3.549 1.00 79.88 177 MET A CA 1
ATOM 1436 C C . MET A 1 177 ? 3.249 5.989 4.821 1.00 79.88 177 MET A C 1
ATOM 1438 O O . MET A 1 177 ? 3.588 4.826 5.072 1.00 79.88 177 MET A O 1
ATOM 1442 N N . GLU A 1 178 ? 3.552 7.008 5.617 1.00 77.38 178 GLU A N 1
ATOM 1443 C CA . GLU A 1 178 ? 4.271 6.874 6.885 1.00 77.38 178 GLU A CA 1
ATOM 1444 C C . GLU A 1 178 ? 3.443 6.107 7.941 1.00 77.38 178 GLU A C 1
ATOM 1446 O O . GLU A 1 178 ? 2.225 5.958 7.818 1.00 77.38 178 GLU A O 1
ATOM 1451 N N . LYS A 1 179 ? 4.123 5.528 8.943 1.00 80.12 179 LYS A N 1
ATOM 1452 C CA . LYS A 1 179 ? 3.519 4.623 9.924 1.00 80.12 179 LYS A CA 1
ATOM 1453 C C . LYS A 1 179 ? 2.400 5.236 10.746 1.00 80.12 179 LYS A C 1
ATOM 1455 O O . LYS A 1 179 ? 1.410 4.555 11.029 1.00 80.12 179 LYS A O 1
ATOM 1460 N N . MET A 1 180 ? 2.532 6.501 11.102 1.00 81.88 180 MET A N 1
ATOM 1461 C CA . MET A 1 180 ? 1.503 7.217 11.838 1.00 81.88 180 MET A CA 1
ATOM 1462 C C . MET A 1 180 ? 0.231 7.350 11.006 1.00 81.88 180 MET A C 1
ATOM 1464 O O . MET A 1 180 ? -0.852 7.195 11.555 1.00 81.88 180 MET A O 1
ATOM 1468 N N . GLY A 1 181 ? 0.343 7.498 9.682 1.00 85.38 181 GLY A N 1
ATOM 1469 C CA . GLY A 1 181 ? -0.814 7.551 8.787 1.00 85.38 181 GLY A CA 1
ATOM 1470 C C . GLY A 1 181 ? -1.715 6.321 8.893 1.00 85.38 181 GLY A C 1
ATOM 1471 O O . GLY A 1 181 ? -2.911 6.444 9.152 1.00 85.38 181 GLY A O 1
ATOM 1472 N N . TYR A 1 182 ? -1.153 5.117 8.757 1.00 87.50 182 TYR A N 1
ATOM 1473 C CA . TYR A 1 182 ? -1.975 3.908 8.854 1.00 87.50 182 TYR A CA 1
ATOM 1474 C C . TYR A 1 182 ? -2.391 3.589 10.291 1.00 87.50 182 TYR A C 1
ATOM 1476 O O . TYR A 1 182 ? -3.487 3.074 10.499 1.00 87.50 182 TYR A O 1
ATOM 1484 N N . SER A 1 183 ? -1.566 3.925 11.288 1.00 87.06 183 SER A N 1
ATOM 1485 C CA . SER A 1 183 ? -1.927 3.744 12.702 1.00 87.06 183 SER A CA 1
ATOM 1486 C C . SER A 1 183 ? -3.133 4.617 13.077 1.00 87.06 183 SER A C 1
ATOM 1488 O O . SER A 1 183 ? -4.063 4.157 13.747 1.00 87.06 183 SER A O 1
ATOM 1490 N N . GLU A 1 184 ? -3.159 5.856 12.578 1.00 90.06 184 GLU A N 1
ATOM 1491 C CA . GLU A 1 184 ? -4.298 6.761 12.715 1.00 90.06 184 GLU A CA 1
ATOM 1492 C C . GLU A 1 184 ? -5.515 6.229 11.948 1.00 90.06 184 GLU A C 1
ATOM 1494 O O . GLU A 1 184 ? -6.613 6.201 12.498 1.00 90.06 184 GLU A O 1
ATOM 1499 N N . ALA A 1 185 ? -5.331 5.711 10.727 1.00 90.44 185 ALA A N 1
ATOM 1500 C CA . ALA A 1 185 ? -6.421 5.123 9.948 1.00 90.44 185 ALA A CA 1
ATOM 1501 C C . ALA A 1 185 ? -7.119 3.963 10.677 1.00 90.44 185 ALA A C 1
ATOM 1503 O O . ALA A 1 185 ? -8.348 3.933 10.721 1.00 90.44 185 ALA A O 1
ATOM 1504 N N . PHE A 1 186 ? -6.371 3.031 11.282 1.00 89.38 186 PHE A N 1
ATOM 1505 C CA . PHE A 1 186 ? -6.964 1.926 12.051 1.00 89.38 186 PHE A CA 1
ATOM 1506 C C . PHE A 1 186 ? -7.668 2.406 13.321 1.00 89.38 186 PHE A C 1
ATOM 1508 O O . PHE A 1 186 ? -8.724 1.879 13.667 1.00 89.38 186 PHE A O 1
ATOM 1515 N N . THR A 1 187 ? -7.122 3.422 13.991 1.00 88.19 187 THR A N 1
ATOM 1516 C CA . THR A 1 187 ? -7.753 4.030 15.171 1.00 88.19 187 THR A CA 1
ATOM 1517 C C . THR A 1 187 ? -9.085 4.667 14.802 1.00 88.19 187 THR A C 1
ATOM 1519 O O . THR A 1 187 ? -10.120 4.287 15.335 1.00 88.19 187 THR A O 1
ATOM 1522 N N . VAL A 1 188 ? -9.087 5.540 13.799 1.00 88.56 188 VAL A N 1
ATOM 1523 C CA . VAL A 1 188 ? -10.299 6.220 13.341 1.00 88.56 188 VAL A CA 1
ATOM 1524 C C . VAL A 1 188 ? -11.317 5.237 12.756 1.00 88.56 188 VAL A C 1
ATOM 1526 O O . VAL A 1 188 ? -12.521 5.410 12.936 1.00 88.56 188 VAL A O 1
ATOM 1529 N N . LEU A 1 189 ? -10.864 4.177 12.082 1.00 89.00 189 LEU A N 1
ATOM 1530 C CA . LEU A 1 189 ? -11.745 3.117 11.598 1.00 89.00 189 LEU A CA 1
ATOM 1531 C C . LEU A 1 189 ? -12.456 2.393 12.750 1.00 89.00 189 LEU A C 1
ATOM 1533 O O . LEU A 1 189 ? -13.657 2.145 12.638 1.00 89.00 189 LEU A O 1
ATOM 1537 N N . ARG A 1 190 ? -11.754 2.084 13.850 1.00 87.31 190 ARG A N 1
ATOM 1538 C CA . ARG A 1 190 ? -12.373 1.506 15.055 1.00 87.31 190 ARG A CA 1
ATOM 1539 C C . ARG A 1 190 ? -13.435 2.444 15.628 1.00 87.31 190 ARG A C 1
ATOM 1541 O O . ARG A 1 190 ? -14.567 2.001 15.806 1.00 87.31 190 ARG A O 1
ATOM 1548 N N . ASP A 1 191 ? -13.115 3.726 15.801 1.00 84.69 191 ASP A N 1
ATOM 1549 C CA . ASP A 1 191 ? -14.051 4.726 16.340 1.00 84.69 191 ASP A CA 1
ATOM 1550 C C . ASP A 1 191 ? -15.305 4.896 15.450 1.00 84.69 191 ASP A C 1
ATOM 1552 O O . ASP A 1 191 ? -16.434 5.071 15.918 1.00 84.69 191 ASP A O 1
ATOM 1556 N N . LEU A 1 192 ? -15.135 4.830 14.125 1.00 84.31 192 LEU A N 1
ATOM 1557 C CA . LEU A 1 192 ? -16.248 4.884 13.171 1.00 84.31 192 LEU A CA 1
ATOM 1558 C C . LEU A 1 192 ? -17.151 3.648 13.260 1.00 84.31 192 LEU A C 1
ATOM 1560 O O . LEU A 1 192 ? -18.369 3.764 13.098 1.00 84.31 192 LEU A O 1
ATOM 1564 N N . LEU A 1 193 ? -16.567 2.468 13.478 1.00 82.38 193 LEU A N 1
ATOM 1565 C CA . LEU A 1 193 ? -17.300 1.204 13.555 1.00 82.38 193 LEU A CA 1
ATOM 1566 C C . LEU A 1 193 ? -17.975 0.992 14.916 1.00 82.38 193 LEU A C 1
ATOM 1568 O O . LEU A 1 193 ? -19.048 0.389 14.951 1.00 82.38 193 LEU A O 1
ATOM 1572 N N . SER A 1 194 ? -17.413 1.537 15.999 1.00 78.06 194 SER A N 1
ATOM 1573 C CA . SER A 1 194 ? -18.039 1.565 17.330 1.00 78.06 194 SER A CA 1
ATOM 1574 C C . SER A 1 194 ? -19.195 2.571 17.429 1.00 78.06 194 SER A C 1
ATOM 1576 O O . SER A 1 194 ? -20.021 2.484 18.338 1.00 78.06 194 SER A O 1
ATOM 1578 N N . GLY A 1 195 ? -19.304 3.491 16.463 1.00 74.06 195 GLY A N 1
ATOM 1579 C CA . GLY A 1 195 ? -20.384 4.476 16.375 1.00 74.06 195 GLY A CA 1
ATOM 1580 C C . GLY A 1 195 ? -20.107 5.789 17.110 1.00 74.06 195 GLY A C 1
ATOM 1581 O O . GLY A 1 195 ? -21.035 6.577 17.295 1.00 74.06 195 GLY A O 1
ATOM 1582 N N . GLU A 1 196 ? -18.857 6.060 17.502 1.00 68.50 196 GLU A N 1
ATOM 1583 C CA . GLU A 1 196 ? -18.466 7.330 18.137 1.00 68.50 196 GLU A CA 1
ATOM 1584 C C . GLU A 1 196 ? -18.641 8.539 17.207 1.00 68.50 196 GLU A C 1
ATOM 1586 O O . GLU A 1 196 ? -18.930 9.659 17.645 1.00 68.50 196 GLU A O 1
ATOM 1591 N N . TYR A 1 197 ? -18.514 8.304 15.902 1.00 65.69 197 TYR A N 1
ATOM 1592 C CA . TYR A 1 197 ? -18.752 9.288 14.856 1.00 65.69 197 TYR A CA 1
ATOM 1593 C C . TYR A 1 197 ? -19.982 8.906 14.033 1.00 65.69 197 TYR A C 1
ATOM 1595 O O . TYR A 1 197 ? -20.292 7.729 13.832 1.00 65.69 197 TYR A O 1
ATOM 1603 N N . LYS A 1 198 ? -20.660 9.915 13.464 1.00 61.94 198 LYS A N 1
ATOM 1604 C CA . LYS A 1 198 ? -21.535 9.659 12.312 1.00 61.94 198 LYS A CA 1
ATOM 1605 C C . LYS A 1 198 ? -20.667 8.943 11.279 1.00 61.94 198 LYS A C 1
ATOM 1607 O O . LYS A 1 198 ? -19.587 9.437 10.980 1.00 61.94 198 LYS A O 1
ATOM 1612 N N . GLN A 1 199 ? -21.118 7.815 10.733 1.00 64.12 199 GLN A N 1
ATOM 1613 C CA . GLN A 1 199 ? -20.351 6.961 9.804 1.00 64.12 199 GLN A CA 1
ATOM 1614 C C . GLN A 1 199 ? -19.947 7.651 8.470 1.00 64.12 199 GLN A C 1
ATOM 1616 O O . GLN A 1 199 ? -19.488 6.992 7.528 1.00 64.12 199 GLN A O 1
ATOM 1621 N N . GLU A 1 200 ? -20.141 8.968 8.382 1.00 69.88 200 GLU A N 1
ATOM 1622 C CA . GLU A 1 200 ? -19.827 9.879 7.292 1.00 69.88 200 GLU A CA 1
ATOM 1623 C C . GLU A 1 200 ? -18.346 10.289 7.335 1.00 69.88 200 GLU A C 1
ATOM 1625 O O . GLU A 1 200 ? -17.901 11.005 8.232 1.00 69.88 200 GLU A O 1
ATOM 1630 N N . LEU A 1 201 ? -17.591 9.891 6.307 1.00 71.12 201 LEU A N 1
ATOM 1631 C CA . LEU A 1 201 ? -16.157 10.190 6.183 1.00 71.12 201 LEU A CA 1
ATOM 1632 C C . LEU A 1 201 ? -15.855 11.671 5.877 1.00 71.12 201 LEU A C 1
ATOM 1634 O O . LEU A 1 201 ? -14.739 12.127 6.091 1.00 71.12 201 LEU A O 1
ATOM 1638 N N . ASN A 1 202 ? -16.848 12.441 5.423 1.00 69.69 202 ASN A N 1
ATOM 1639 C CA . ASN A 1 202 ? -16.679 13.842 5.016 1.00 69.69 202 ASN A CA 1
ATOM 1640 C C . ASN A 1 202 ? -16.994 14.853 6.132 1.00 69.69 202 ASN A C 1
ATOM 1642 O O . ASN A 1 202 ? -17.211 16.031 5.854 1.00 69.69 202 ASN A O 1
ATOM 1646 N N . SER A 1 203 ? -17.050 14.417 7.391 1.00 79.62 203 SER A N 1
ATOM 1647 C CA . SER A 1 203 ? -17.306 15.322 8.510 1.00 79.62 203 SER A CA 1
ATOM 1648 C C . SER A 1 203 ? -16.074 16.176 8.825 1.00 79.62 203 SER A C 1
ATOM 1650 O O . SER A 1 203 ? -15.000 15.641 9.087 1.00 79.62 203 SER A O 1
ATOM 1652 N N . GLU A 1 204 ? -16.240 17.499 8.908 1.00 83.56 204 GLU A N 1
ATOM 1653 C CA . GLU A 1 204 ? -15.179 18.419 9.359 1.00 83.56 204 GLU A CA 1
ATOM 1654 C C . GLU A 1 204 ? -14.644 18.051 10.752 1.00 83.56 204 GLU A C 1
ATOM 1656 O O . GLU A 1 204 ? -13.453 18.171 11.024 1.00 83.56 204 GLU A O 1
ATOM 1661 N N . ARG A 1 205 ? -15.501 17.491 11.617 1.00 83.12 205 ARG A N 1
ATOM 1662 C CA . ARG A 1 205 ? -15.090 16.975 12.929 1.00 83.12 205 ARG A CA 1
ATOM 1663 C C . ARG A 1 205 ? -14.145 15.776 12.811 1.00 83.12 205 ARG A C 1
ATOM 1665 O O . ARG A 1 205 ? -13.207 15.672 13.594 1.00 83.12 205 ARG A O 1
ATOM 1672 N N . LEU A 1 206 ? -14.396 14.874 11.861 1.00 85.00 206 LEU A N 1
ATOM 1673 C CA . LEU A 1 206 ? -13.554 13.698 11.630 1.00 85.00 206 LEU A CA 1
ATOM 1674 C C . LEU A 1 206 ? -12.192 14.108 11.061 1.00 85.00 206 LEU A C 1
ATOM 1676 O O . LEU A 1 206 ? -11.163 13.649 11.546 1.00 85.00 206 LEU A O 1
ATOM 1680 N N . LYS A 1 207 ? -12.184 15.029 10.090 1.00 88.25 207 LYS A N 1
ATOM 1681 C CA . LYS A 1 207 ? -10.948 15.591 9.524 1.00 88.25 207 LYS A CA 1
ATOM 1682 C C . LYS A 1 207 ? -10.091 16.264 10.592 1.00 88.25 207 LYS A C 1
ATOM 1684 O O . LYS A 1 207 ? -8.911 15.953 10.692 1.00 88.25 207 LYS A O 1
ATOM 1689 N N . ALA A 1 208 ? -10.698 17.103 11.434 1.00 86.69 208 ALA A N 1
ATOM 1690 C CA . ALA A 1 208 ? -10.000 17.753 12.541 1.00 86.69 208 ALA A CA 1
ATOM 1691 C C . ALA A 1 208 ? -9.420 16.737 13.543 1.00 86.69 208 ALA A C 1
ATOM 1693 O O . ALA A 1 208 ? -8.319 16.933 14.051 1.00 86.69 208 ALA A O 1
ATOM 1694 N N . ARG A 1 209 ? -10.121 15.622 13.804 1.00 87.81 209 ARG A N 1
ATOM 1695 C CA . ARG A 1 209 ? -9.610 14.545 14.667 1.00 87.81 209 ARG A CA 1
ATOM 1696 C C . ARG A 1 209 ? -8.397 13.844 14.058 1.00 87.81 209 ARG A C 1
ATOM 1698 O O . ARG A 1 209 ? -7.441 13.598 14.793 1.00 87.81 209 ARG A O 1
ATOM 1705 N N . ILE A 1 210 ? -8.444 13.521 12.764 1.00 88.75 210 ILE A N 1
ATOM 1706 C CA . ILE A 1 210 ? -7.315 12.908 12.047 1.00 88.75 210 ILE A CA 1
ATOM 1707 C C . ILE A 1 210 ? -6.122 13.862 12.071 1.00 88.75 210 ILE A C 1
ATOM 1709 O O . ILE A 1 210 ? -5.020 13.459 12.423 1.00 88.75 210 ILE A O 1
ATOM 1713 N N . GLU A 1 211 ? -6.344 15.139 11.757 1.00 88.75 211 GLU A N 1
ATOM 1714 C CA . GLU A 1 211 ? -5.299 16.162 11.775 1.00 88.75 211 GLU A CA 1
ATOM 1715 C C . GLU A 1 211 ? -4.649 16.285 13.159 1.00 88.75 211 GLU A C 1
ATOM 1717 O O . GLU A 1 211 ? -3.424 16.260 13.271 1.00 88.75 211 GLU A O 1
ATOM 1722 N N . GLN A 1 212 ? -5.454 16.332 14.224 1.00 86.00 212 GLN A N 1
ATOM 1723 C CA . GLN A 1 212 ? -4.948 16.361 15.595 1.00 86.00 212 GLN A CA 1
ATOM 1724 C C . GLN A 1 212 ? -4.161 15.091 15.949 1.00 86.00 212 GLN A C 1
ATOM 1726 O O . GLN A 1 212 ? -3.124 15.181 16.605 1.00 86.00 212 GLN A O 1
ATOM 1731 N N . GLY A 1 213 ? -4.631 13.922 15.504 1.00 83.81 213 GLY A N 1
ATOM 1732 C CA . GLY A 1 213 ? -3.925 12.654 15.673 1.00 83.81 213 GLY A CA 1
ATOM 1733 C C . GLY A 1 213 ? -2.544 12.720 15.036 1.00 83.81 213 GLY A C 1
ATOM 1734 O O . GLY A 1 213 ? -1.543 12.562 15.724 1.00 83.81 213 GLY A O 1
ATOM 1735 N N . LEU A 1 214 ? -2.477 13.086 13.756 1.00 85.06 214 LEU A N 1
ATOM 1736 C CA . LEU A 1 214 ? -1.225 13.233 13.010 1.00 85.06 214 LEU A CA 1
ATOM 1737 C C . LEU A 1 214 ? -0.264 14.261 13.636 1.00 85.06 214 LEU A C 1
ATOM 1739 O O . LEU A 1 214 ? 0.947 14.067 13.569 1.00 85.06 214 LEU A O 1
ATOM 1743 N N . GLN A 1 215 ? -0.769 15.329 14.265 1.00 82.00 215 GLN A N 1
ATOM 1744 C CA . GLN A 1 215 ? 0.056 16.315 14.979 1.00 82.00 215 GLN A CA 1
ATOM 1745 C C . GLN A 1 215 ? 0.639 15.779 16.292 1.00 82.00 215 GLN A C 1
ATOM 1747 O O . GLN A 1 215 ? 1.783 16.099 16.612 1.00 82.00 215 GLN A O 1
ATOM 1752 N N . PHE A 1 216 ? -0.115 14.970 17.043 1.00 68.38 216 PHE A N 1
ATOM 1753 C CA . PHE A 1 216 ? 0.319 14.438 18.340 1.00 68.38 216 PHE A CA 1
ATOM 1754 C C . PHE A 1 216 ? 1.575 13.565 18.227 1.00 68.38 216 PHE A C 1
ATOM 1756 O O . PHE A 1 216 ? 2.414 13.582 19.119 1.00 68.38 216 PHE A O 1
ATOM 1763 N N . TRP A 1 217 ? 1.736 12.848 17.114 1.00 57.38 217 TRP A N 1
ATOM 1764 C CA . TRP A 1 217 ? 2.870 11.947 16.887 1.00 57.38 217 TRP A CA 1
ATOM 1765 C C . TRP A 1 217 ? 4.143 12.640 16.366 1.00 57.38 217 TRP A C 1
ATOM 1767 O O . TRP A 1 217 ? 5.165 11.977 16.197 1.00 57.38 217 TRP A O 1
ATOM 1777 N N . ASN A 1 218 ? 4.092 13.952 16.102 1.00 53.00 218 ASN A N 1
ATOM 1778 C CA . ASN A 1 218 ? 5.234 14.752 15.632 1.00 53.00 218 ASN A CA 1
ATOM 1779 C C . ASN A 1 218 ? 6.020 15.440 16.772 1.00 53.00 218 ASN A C 1
ATOM 1781 O O . ASN A 1 218 ? 6.986 16.152 16.484 1.00 53.00 218 ASN A O 1
ATOM 1785 N N . TYR A 1 219 ? 5.615 15.243 18.032 1.00 41.81 219 TYR A N 1
ATOM 1786 C CA . TYR A 1 219 ? 6.243 15.778 19.250 1.00 41.81 219 TYR A CA 1
ATOM 1787 C C . TYR A 1 219 ? 6.690 14.653 20.187 1.00 41.81 219 TYR A C 1
ATOM 1789 O O . TYR A 1 219 ? 7.670 14.887 20.931 1.00 41.81 219 TYR A O 1
#

pLDDT: mean 84.72, std 12.99, range [29.67, 97.75]

Foldseek 3Di:
DDDPQQQADLFAEDDLVLLLVLLCVQCPDPVNVVVLLVQALQRDDDPVSVVVNVVSLVVSCSVVSVNHNSQLNLLSLQLNSCCSNVVDVDSPDPVVVVQSVVQPFDADNRRHGPDAPQAALVLLLVLLVSLVPDPCSLVLLVQCVVCVVVVPPVSVVVSVVVLVVSQSSSCSSRGDHDPLSSVLSSVLSSCLSVPVDDVDSPDPVSSVVSVVSSVVVVD

Secondary structure (DSSP, 8-state):
---------S-BPPPHHHHHHHHHHHHS-TTHHHHHHHHTTT----HHHHHHHHHHHHHHHHHTTS-B-HHHHTHHHHHHHHHHTTSSSSSSSHHHHHHHHHHSPPB-TTS-B--PPPPPHHHHHHHHHHHHTSTTHHHHHHHHHHHHHHT-HHHHHHHHHHHHHHHHHHHHHH----HHHHHHHHHHHHHHHHTSS-S-TT-HHHHHHHHHHHHHTT-

Radius of gyration: 18.64 Å; chains: 1; bounding box: 52×43×49 Å